Protein AF-M5G1B9-F1 (afdb_monomer)

pLDDT: mean 74.5, std 24.04, range [29.55, 98.75]

Nearest PDB structures (foldseek):
  6avy-assembly1_A  TM=4.207E-01  e=5.831E-02  Zea mays
  8jgn-assembly1_D  TM=4.586E-01  e=1.998E+00  Arabidopsis thaliana
  6j6u-assembly1_A  TM=2.904E-01  e=3.281E+00  Rattus norvegicus

Structure (mmCIF, N/CA/C/O backbone):
data_AF-M5G1B9-F1
#
_entry.id   AF-M5G1B9-F1
#
loop_
_atom_site.group_PDB
_atom_site.id
_atom_site.type_symbol
_atom_site.label_atom_id
_atom_site.label_alt_id
_atom_site.label_comp_id
_atom_site.label_asym_id
_atom_site.label_entity_id
_atom_site.label_seq_id
_atom_site.pdbx_PDB_ins_code
_atom_site.Cartn_x
_atom_site.Cartn_y
_atom_site.Cartn_z
_atom_site.occupancy
_atom_site.B_iso_or_equiv
_atom_site.auth_seq_id
_atom_site.auth_comp_id
_atom_site.auth_asym_id
_atom_site.auth_atom_id
_atom_site.pdbx_PDB_model_num
ATOM 1 N N . MET A 1 1 ? -65.106 -56.783 53.754 1.00 34.22 1 MET A N 1
ATOM 2 C CA . MET A 1 1 ? -63.676 -57.105 53.545 1.00 34.22 1 MET A CA 1
ATOM 3 C C . MET A 1 1 ? -62.959 -55.835 53.080 1.00 34.22 1 MET A C 1
ATOM 5 O O . MET A 1 1 ? -63.629 -55.026 52.451 1.00 34.22 1 MET A O 1
ATOM 9 N N . PRO A 1 2 ? -61.707 -55.589 53.505 1.00 39.66 2 PRO A N 1
ATOM 10 C CA . PRO A 1 2 ? -61.278 -54.284 54.037 1.00 39.66 2 PRO A CA 1
ATOM 11 C C . PRO A 1 2 ? -60.211 -53.515 53.212 1.00 39.66 2 PRO A C 1
ATOM 13 O O . PRO A 1 2 ? -59.437 -54.136 52.502 1.00 39.66 2 PRO A O 1
ATOM 16 N N . VAL A 1 3 ? -60.183 -52.183 53.428 1.00 30.41 3 VAL A N 1
ATOM 17 C CA . VAL A 1 3 ? -59.056 -51.219 53.644 1.00 30.41 3 VAL A CA 1
ATOM 18 C C . VAL A 1 3 ? -57.910 -51.019 52.609 1.00 30.41 3 VAL A C 1
ATOM 20 O O . VAL A 1 3 ? -57.333 -51.973 52.104 1.00 30.41 3 VAL A O 1
ATOM 23 N N . SER A 1 4 ? -57.488 -49.735 52.510 1.00 30.97 4 SER A N 1
ATOM 24 C CA . SER A 1 4 ? -56.156 -49.159 52.155 1.00 30.97 4 SER A CA 1
ATOM 25 C C . SER A 1 4 ? -55.844 -48.836 50.687 1.00 30.97 4 SER A C 1
ATOM 27 O O . SER A 1 4 ? -56.214 -49.593 49.804 1.00 30.97 4 SER A O 1
ATOM 29 N N . MET A 1 5 ? -55.080 -47.792 50.334 1.00 32.53 5 MET A N 1
ATOM 30 C CA . MET A 1 5 ? -54.497 -46.621 51.022 1.00 32.53 5 MET A CA 1
ATOM 31 C C . MET A 1 5 ? -53.962 -45.692 49.910 1.00 32.53 5 MET A C 1
ATOM 33 O O . MET A 1 5 ? -53.614 -46.169 48.831 1.00 32.53 5 MET A O 1
ATOM 37 N N . ASP A 1 6 ? -53.859 -44.395 50.191 1.00 37.44 6 ASP A N 1
ATOM 38 C CA . ASP A 1 6 ? -53.183 -43.385 49.366 1.00 37.44 6 ASP A CA 1
ATOM 39 C C . ASP A 1 6 ? -51.768 -43.781 48.920 1.00 37.44 6 ASP A C 1
ATOM 41 O O . ASP A 1 6 ? -51.005 -44.326 49.716 1.00 37.44 6 ASP A O 1
ATOM 45 N N . THR A 1 7 ? -51.336 -43.326 47.736 1.00 34.66 7 THR A N 1
ATOM 46 C CA . THR A 1 7 ? -50.105 -42.513 47.650 1.00 34.66 7 THR A CA 1
ATOM 47 C C . THR A 1 7 ? -50.031 -41.683 46.364 1.00 34.66 7 THR A C 1
ATOM 49 O O . THR A 1 7 ? -50.194 -42.179 45.253 1.00 34.66 7 THR A O 1
ATOM 52 N N . MET A 1 8 ? -49.748 -40.395 46.556 1.00 32.06 8 MET A N 1
ATOM 53 C CA . MET A 1 8 ? -49.462 -39.370 45.554 1.00 32.06 8 MET A CA 1
ATOM 54 C C . MET A 1 8 ? -48.275 -39.718 44.640 1.00 32.06 8 MET A C 1
ATOM 56 O O . MET A 1 8 ? -47.242 -40.177 45.130 1.00 32.06 8 MET A O 1
ATOM 60 N N . ARG A 1 9 ? -48.330 -39.298 43.365 1.00 30.50 9 ARG A N 1
ATOM 61 C CA . ARG A 1 9 ? -47.159 -38.690 42.705 1.00 30.50 9 ARG A CA 1
ATOM 62 C C . ARG A 1 9 ? -47.529 -37.787 41.517 1.00 30.50 9 ARG A C 1
ATOM 64 O O . ARG A 1 9 ? -48.003 -38.262 40.496 1.00 30.50 9 ARG A O 1
ATOM 71 N N . SER A 1 10 ? -47.272 -36.495 41.740 1.00 30.30 10 SER A N 1
ATOM 72 C CA . SER A 1 10 ? -46.795 -35.436 40.830 1.00 30.30 10 SER A CA 1
ATOM 73 C C . SER A 1 10 ? -47.412 -35.260 39.437 1.00 30.30 10 SER A C 1
ATOM 75 O O . SER A 1 10 ? -47.237 -36.082 38.542 1.00 30.30 10 SER A O 1
ATOM 77 N N . GLU A 1 11 ? -47.992 -34.073 39.261 1.00 31.17 11 GLU A N 1
ATOM 78 C CA . GLU A 1 11 ? -48.267 -33.393 37.997 1.00 31.17 11 GLU A CA 1
ATOM 79 C C . GLU A 1 11 ? -47.012 -33.206 37.120 1.00 31.17 11 GLU A C 1
ATOM 81 O O . GLU A 1 11 ? -45.962 -32.800 37.612 1.00 31.17 11 GLU A O 1
ATOM 86 N N . GLU A 1 12 ? -47.174 -33.359 35.804 1.00 31.38 12 GLU A N 1
ATOM 87 C CA . GLU A 1 12 ? -46.539 -32.497 34.798 1.00 31.38 12 GLU A CA 1
ATOM 88 C C . GLU A 1 12 ? -47.579 -32.198 33.704 1.00 31.38 12 GLU A C 1
ATOM 90 O O . GLU A 1 12 ? -48.001 -33.120 33.000 1.00 31.38 12 GLU A O 1
ATOM 95 N N . PRO A 1 13 ? -48.009 -30.935 33.516 1.00 31.67 13 PRO A N 1
ATOM 96 C CA . PRO A 1 13 ? -48.739 -30.549 32.328 1.00 31.67 13 PRO A CA 1
ATOM 97 C C . PRO A 1 13 ? -47.889 -29.687 31.388 1.00 31.67 13 PRO A C 1
ATOM 99 O O . PRO A 1 13 ? -47.325 -28.653 31.740 1.00 31.67 13 PRO A O 1
ATOM 102 N N . SER A 1 14 ? -47.997 -30.065 30.121 1.00 32.41 14 SER A N 1
ATOM 103 C CA . SER A 1 14 ? -47.886 -29.220 28.936 1.00 32.41 14 SER A CA 1
ATOM 104 C C . SER A 1 14 ? -46.492 -28.717 28.549 1.00 32.41 14 SER A C 1
ATOM 106 O O . SER A 1 14 ? -45.933 -27.755 29.072 1.00 32.41 14 SER A O 1
ATOM 108 N N . ASN A 1 15 ? -46.016 -29.361 27.488 1.00 36.81 15 ASN A N 1
ATOM 109 C CA . ASN A 1 15 ? -45.222 -28.822 26.396 1.00 36.81 15 ASN A CA 1
ATOM 110 C C . ASN A 1 15 ? -45.428 -27.300 26.205 1.00 36.81 15 ASN A C 1
ATOM 112 O O . ASN A 1 15 ? -46.345 -26.857 25.511 1.00 36.81 15 ASN A O 1
ATOM 116 N N . LYS A 1 16 ? -44.562 -26.486 26.815 1.00 32.97 16 LYS A N 1
ATOM 117 C CA . LYS A 1 16 ? -44.374 -25.087 26.429 1.00 32.97 16 LYS A CA 1
ATOM 118 C C . LYS A 1 16 ? -43.252 -25.049 25.408 1.00 32.97 16 LYS A C 1
ATOM 120 O O . LYS A 1 16 ? -42.081 -25.188 25.749 1.00 32.97 16 LYS A O 1
ATOM 125 N N . THR A 1 17 ? -43.637 -24.858 24.154 1.00 33.41 17 THR A N 1
ATOM 126 C CA . THR A 1 17 ? -42.745 -24.486 23.060 1.00 33.41 17 THR A CA 1
ATOM 127 C C . THR A 1 17 ? -41.928 -23.266 23.481 1.00 33.41 17 THR A C 1
ATOM 129 O O . THR A 1 17 ? -42.443 -22.150 23.547 1.00 33.41 17 THR A O 1
ATOM 132 N N . LEU A 1 18 ? -40.651 -23.483 23.795 1.00 31.62 18 LEU A N 1
ATOM 133 C CA . LEU A 1 18 ? -39.668 -22.418 23.922 1.00 31.62 18 LEU A CA 1
ATOM 134 C C . LEU A 1 18 ? -39.435 -21.853 22.521 1.00 31.62 18 LEU A C 1
ATOM 136 O O . LEU A 1 18 ? -38.757 -22.458 21.695 1.00 31.62 18 LEU A O 1
ATOM 140 N N . VAL A 1 19 ? -40.026 -20.691 22.255 1.00 33.62 19 VAL A N 1
ATOM 141 C CA . VAL A 1 19 ? -39.622 -19.833 21.143 1.00 33.62 19 VAL A CA 1
ATOM 142 C C . VAL A 1 19 ? -38.221 -19.335 21.483 1.00 33.62 19 VAL A C 1
ATOM 144 O O . VAL A 1 19 ? -38.050 -18.400 22.264 1.00 33.62 19 VAL A O 1
ATOM 147 N N . THR A 1 20 ? -37.196 -20.009 20.966 1.00 34.06 20 THR A N 1
ATOM 148 C CA . THR A 1 20 ? -35.833 -19.495 21.022 1.00 34.06 20 THR A CA 1
ATOM 149 C C . THR A 1 20 ? -35.738 -18.340 20.033 1.00 34.06 20 THR A C 1
ATOM 151 O O . THR A 1 20 ? -35.888 -18.506 18.824 1.00 34.06 20 THR A O 1
ATOM 154 N N . ASN A 1 21 ? -35.531 -17.136 20.568 1.00 33.12 21 ASN A N 1
ATOM 155 C CA . ASN A 1 21 ? -35.197 -15.950 19.791 1.00 33.12 21 ASN A CA 1
ATOM 156 C C . ASN A 1 21 ? -33.915 -16.224 18.998 1.00 33.12 21 ASN A C 1
ATOM 158 O O . ASN A 1 21 ? -32.806 -16.128 19.527 1.00 33.12 21 ASN A O 1
ATOM 162 N N . GLY A 1 22 ? -34.076 -16.573 17.724 1.00 33.06 22 GLY A N 1
ATOM 163 C CA . GLY A 1 22 ? -33.004 -16.600 16.744 1.00 33.06 22 GLY A CA 1
ATOM 164 C C . GLY A 1 22 ? -32.526 -15.179 16.482 1.00 33.06 22 GLY A C 1
ATOM 165 O O . GLY A 1 22 ? -32.928 -14.551 15.506 1.00 33.06 22 GLY A O 1
ATOM 166 N N . HIS A 1 23 ? -31.651 -14.664 17.344 1.00 32.72 23 HIS A N 1
ATOM 167 C CA . HIS A 1 23 ? -30.733 -13.618 16.926 1.00 32.72 23 HIS A CA 1
ATOM 168 C C . HIS A 1 23 ? -29.838 -14.242 15.859 1.00 32.72 23 HIS A C 1
ATOM 170 O O . HIS A 1 23 ? -28.890 -14.958 16.175 1.00 32.72 23 HIS A O 1
ATOM 176 N N . ALA A 1 24 ? -30.170 -14.010 14.590 1.00 35.88 24 ALA A N 1
ATOM 177 C CA . ALA A 1 24 ? -29.244 -14.223 13.495 1.00 35.88 24 ALA A CA 1
ATOM 178 C C . ALA A 1 24 ? -27.997 -13.381 13.793 1.00 35.88 24 ALA A C 1
ATOM 180 O O . ALA A 1 24 ? -27.974 -12.170 13.565 1.00 35.88 24 ALA A O 1
ATOM 181 N N . GLN A 1 25 ? -26.970 -14.010 14.368 1.00 36.72 25 GLN A N 1
ATOM 182 C CA . GLN A 1 25 ? -25.622 -13.475 14.344 1.00 36.72 25 GLN A CA 1
ATOM 183 C C . GLN A 1 25 ? -25.232 -13.429 12.870 1.00 36.72 25 GLN A C 1
ATOM 185 O O . GLN A 1 25 ? -24.770 -14.417 12.305 1.00 36.72 25 GLN A O 1
ATOM 190 N N . TYR A 1 26 ? -25.436 -12.278 12.234 1.00 39.94 26 TYR A N 1
ATOM 191 C CA . TYR A 1 26 ? -24.719 -11.936 11.017 1.00 39.94 26 TYR A CA 1
ATOM 192 C C . TYR A 1 26 ? -23.240 -11.816 11.401 1.00 39.94 26 TYR A C 1
ATOM 194 O O . TYR A 1 26 ? -22.726 -10.729 11.652 1.00 39.94 26 TYR A O 1
ATOM 202 N N . SER A 1 27 ? -22.561 -12.957 11.522 1.00 47.59 27 SER A N 1
ATOM 203 C CA . SER A 1 27 ? -21.109 -13.016 11.548 1.00 47.59 27 SER A CA 1
ATOM 204 C C . SER A 1 27 ? -20.664 -12.634 10.145 1.00 47.59 27 SER A C 1
ATOM 206 O O . SER A 1 27 ? -20.600 -13.466 9.243 1.00 47.59 27 SER A O 1
ATOM 208 N N . ALA A 1 28 ? -20.462 -11.337 9.919 1.00 61.50 28 ALA A N 1
ATOM 209 C CA . ALA A 1 28 ? -19.781 -10.902 8.718 1.00 61.50 28 ALA A CA 1
ATOM 210 C C . ALA A 1 28 ? -18.399 -11.567 8.737 1.00 61.50 28 ALA A C 1
ATOM 212 O O . ALA A 1 28 ? -17.609 -11.316 9.647 1.00 61.50 28 ALA A O 1
ATOM 213 N N . SER A 1 29 ? -18.157 -12.473 7.787 1.00 73.88 29 SER A N 1
ATOM 214 C CA . SER A 1 29 ? -16.932 -13.271 7.743 1.00 73.88 29 SER A CA 1
ATOM 215 C C . SER A 1 29 ? -15.706 -12.357 7.724 1.00 73.88 29 SER A C 1
ATOM 217 O O . SER A 1 29 ? -15.715 -11.309 7.075 1.00 73.88 29 SER A O 1
ATOM 219 N N . ALA A 1 30 ? -14.661 -12.736 8.458 1.00 87.12 30 ALA A N 1
ATOM 220 C CA . ALA A 1 30 ? -13.384 -12.038 8.441 1.00 87.12 30 ALA A CA 1
ATOM 221 C C . ALA A 1 30 ? -12.775 -12.096 7.029 1.00 87.12 30 ALA A C 1
ATOM 223 O O . ALA A 1 30 ? -12.550 -13.182 6.488 1.00 87.12 30 ALA A O 1
ATOM 224 N N . ARG A 1 31 ? -12.491 -10.929 6.438 1.00 93.56 31 ARG A N 1
ATOM 225 C CA . ARG A 1 31 ? -12.009 -10.807 5.052 1.00 93.56 31 ARG A CA 1
ATOM 226 C C . ARG A 1 31 ? -10.530 -10.447 4.980 1.00 93.56 31 ARG A C 1
ATOM 228 O O . ARG A 1 31 ? -9.957 -9.930 5.936 1.00 93.56 31 ARG A O 1
ATOM 235 N N . ARG A 1 32 ? -9.918 -10.660 3.815 1.00 97.62 32 ARG A N 1
ATOM 236 C CA . ARG A 1 32 ? -8.627 -10.055 3.452 1.00 97.62 32 ARG A CA 1
ATOM 237 C C . ARG A 1 32 ? -8.887 -8.843 2.571 1.00 97.62 32 ARG A C 1
ATOM 239 O O . ARG A 1 32 ? -9.461 -8.981 1.494 1.00 97.62 32 ARG A O 1
ATOM 246 N N . LEU A 1 33 ? -8.475 -7.671 3.034 1.00 98.44 33 LEU A N 1
ATOM 247 C CA . LEU A 1 33 ? -8.580 -6.418 2.300 1.00 98.44 33 LEU A CA 1
ATOM 248 C C . LEU A 1 33 ? -7.191 -6.014 1.833 1.00 98.44 33 LEU A C 1
ATOM 250 O O . LEU A 1 33 ? -6.323 -5.719 2.652 1.00 98.44 33 LEU A O 1
ATOM 254 N N . ILE A 1 34 ? -6.988 -6.026 0.521 1.00 98.75 34 ILE A N 1
ATOM 255 C CA . ILE A 1 34 ? -5.691 -5.778 -0.100 1.00 98.75 34 ILE A CA 1
ATOM 256 C C . ILE A 1 34 ? -5.756 -4.446 -0.835 1.00 98.75 34 ILE A C 1
ATOM 258 O O . ILE A 1 34 ? -6.590 -4.268 -1.719 1.00 98.75 34 ILE A O 1
ATOM 262 N N . VAL A 1 35 ? -4.882 -3.512 -0.472 1.00 98.62 35 VAL A N 1
ATOM 263 C CA . VAL A 1 35 ? -4.813 -2.170 -1.060 1.00 98.62 35 VAL A CA 1
ATOM 264 C C . VAL A 1 35 ? -3.471 -2.016 -1.762 1.00 98.62 35 VAL A C 1
ATOM 266 O O . VAL A 1 35 ? -2.430 -2.167 -1.134 1.00 98.62 35 VAL A O 1
ATOM 269 N N . CYS A 1 36 ? -3.479 -1.723 -3.057 1.00 97.81 36 CYS A N 1
ATOM 270 C CA . CYS A 1 36 ? -2.284 -1.642 -3.890 1.00 97.81 36 CYS A CA 1
ATOM 271 C C . CYS A 1 36 ? -2.177 -0.262 -4.547 1.00 97.81 36 CYS A C 1
ATOM 273 O O . CYS A 1 36 ? -3.064 0.130 -5.304 1.00 97.81 36 CYS A O 1
ATOM 275 N N . PHE A 1 37 ? -1.079 0.450 -4.293 1.00 93.81 37 PHE A N 1
ATOM 276 C CA . PHE A 1 37 ? -0.791 1.770 -4.856 1.00 93.81 37 PHE A CA 1
ATOM 277 C C . PHE A 1 37 ? 0.405 1.720 -5.803 1.00 93.81 37 PHE A C 1
ATOM 279 O O . PHE A 1 37 ? 1.523 1.402 -5.392 1.00 93.81 37 PHE A O 1
ATOM 286 N N . ASP A 1 38 ? 0.195 2.061 -7.068 1.00 90.38 38 ASP A N 1
ATOM 287 C CA . ASP A 1 38 ? 1.266 2.054 -8.059 1.00 90.38 38 ASP A CA 1
ATOM 288 C C . ASP A 1 38 ? 2.095 3.353 -8.083 1.00 90.38 38 ASP A C 1
ATOM 290 O O . ASP A 1 38 ? 1.675 4.404 -7.595 1.00 90.38 38 ASP A O 1
ATOM 294 N N . GLY A 1 39 ? 3.295 3.283 -8.662 1.00 73.62 39 GLY A N 1
ATOM 295 C CA . GLY A 1 39 ? 4.182 4.432 -8.858 1.00 73.62 39 GLY A CA 1
ATOM 296 C C . GLY A 1 39 ? 3.721 5.356 -9.993 1.00 73.62 39 GLY A C 1
ATOM 297 O O . GLY A 1 39 ? 3.099 4.918 -10.954 1.00 73.62 39 GLY A O 1
ATOM 298 N N . THR A 1 40 ? 4.037 6.648 -9.899 1.00 63.72 40 THR A N 1
ATOM 299 C CA . THR A 1 40 ? 3.662 7.676 -10.893 1.00 63.72 40 THR A CA 1
ATOM 300 C C . THR A 1 40 ? 4.127 7.360 -12.316 1.00 63.72 40 THR A C 1
ATOM 302 O O . THR A 1 40 ? 5.244 6.894 -12.524 1.00 63.72 40 THR A O 1
ATOM 305 N N . SER A 1 41 ? 3.280 7.724 -13.277 1.00 54.97 41 SER A N 1
ATOM 306 C CA . SER A 1 41 ? 3.375 7.541 -14.724 1.00 54.97 41 SER A CA 1
ATOM 307 C C . SER A 1 41 ? 3.268 6.089 -15.175 1.00 54.97 41 SER A C 1
ATOM 309 O O . SER A 1 41 ? 3.467 5.812 -16.354 1.00 54.97 41 SER A O 1
ATOM 311 N N . ASN A 1 42 ? 2.895 5.181 -14.270 1.00 53.88 42 ASN A N 1
ATOM 312 C CA . ASN A 1 42 ? 2.629 3.794 -14.607 1.00 53.88 42 ASN A CA 1
ATOM 313 C C . ASN A 1 42 ? 1.127 3.611 -14.831 1.00 53.88 42 ASN A C 1
ATOM 315 O O . ASN A 1 42 ? 0.332 3.525 -13.892 1.00 53.88 42 ASN A O 1
ATOM 319 N N . LEU A 1 43 ? 0.751 3.587 -16.105 1.00 53.56 43 LEU A N 1
ATOM 320 C CA . LEU A 1 43 ? -0.501 2.996 -16.556 1.00 53.56 43 LEU A CA 1
ATOM 321 C C . LEU A 1 43 ? -0.238 1.516 -16.856 1.00 53.56 43 LEU A C 1
ATOM 323 O O . LEU A 1 43 ? 0.895 1.132 -17.140 1.00 53.56 43 LEU A O 1
ATOM 327 N N . PHE A 1 44 ? -1.281 0.687 -16.797 1.00 52.59 44 PHE A N 1
ATOM 328 C CA . PHE A 1 44 ? -1.200 -0.661 -17.356 1.00 52.59 44 PHE A CA 1
ATOM 329 C C . PHE A 1 44 ? -0.816 -0.549 -18.836 1.00 52.59 44 PHE A C 1
ATOM 331 O O . PHE A 1 44 ? -1.574 0.018 -19.625 1.00 52.59 44 PHE A O 1
ATOM 338 N N . ASP A 1 45 ? 0.367 -1.047 -19.188 1.00 57.38 45 ASP A N 1
ATOM 339 C CA . ASP A 1 45 ? 0.964 -0.860 -20.512 1.00 57.38 45 ASP A CA 1
ATOM 340 C C . ASP A 1 45 ? 1.960 -1.997 -20.822 1.00 57.38 45 ASP A C 1
ATOM 342 O O . ASP A 1 45 ? 2.062 -2.989 -20.093 1.00 57.38 45 ASP A O 1
ATOM 346 N N . GLU A 1 46 ? 2.719 -1.879 -21.912 1.00 59.69 46 GLU A N 1
ATOM 347 C CA . GLU A 1 46 ? 3.716 -2.852 -22.358 1.00 59.69 46 GLU A CA 1
ATOM 348 C C . GLU A 1 46 ? 4.818 -3.154 -21.327 1.00 59.69 46 GLU A C 1
ATOM 350 O O . GLU A 1 46 ? 5.505 -4.161 -21.493 1.00 59.69 46 GLU A O 1
ATOM 355 N N . ALA A 1 47 ? 4.988 -2.342 -20.277 1.00 73.62 47 ALA A N 1
ATOM 356 C CA . ALA A 1 47 ? 5.957 -2.532 -19.195 1.00 73.62 47 ALA A CA 1
ATOM 357 C C . ALA A 1 47 ? 5.297 -2.343 -17.816 1.00 73.62 47 ALA A C 1
ATOM 359 O O . ALA A 1 47 ? 5.254 -1.247 -17.263 1.00 73.62 47 ALA A O 1
ATOM 360 N N . ASN A 1 48 ? 4.778 -3.428 -17.247 1.00 83.88 48 ASN A N 1
ATOM 361 C CA . ASN A 1 48 ? 4.058 -3.404 -15.980 1.00 83.88 48 ASN A CA 1
ATOM 362 C C . ASN A 1 48 ? 4.992 -3.318 -14.767 1.00 83.88 48 ASN A C 1
ATOM 364 O O . ASN A 1 48 ? 6.112 -3.845 -14.749 1.00 83.88 48 ASN A O 1
ATOM 368 N N . THR A 1 49 ? 4.482 -2.700 -13.705 1.00 90.38 49 THR A N 1
ATOM 369 C CA . THR A 1 49 ? 5.135 -2.668 -12.396 1.00 90.38 49 THR A CA 1
ATOM 370 C C . THR A 1 49 ? 4.914 -3.967 -11.629 1.00 90.38 49 THR A C 1
ATOM 372 O O . THR A 1 49 ? 4.028 -4.774 -11.924 1.00 90.38 49 THR A O 1
ATOM 375 N N . ASN A 1 50 ? 5.696 -4.152 -10.576 1.00 93.81 50 ASN A N 1
ATOM 376 C CA . ASN A 1 50 ? 5.515 -5.220 -9.612 1.00 93.81 50 ASN A CA 1
ATOM 377 C C . ASN A 1 50 ? 4.200 -5.095 -8.844 1.00 93.81 50 ASN A C 1
ATOM 379 O O . ASN A 1 50 ? 3.666 -6.122 -8.442 1.00 93.81 50 ASN A O 1
ATOM 383 N N . VAL A 1 51 ? 3.622 -3.895 -8.715 1.00 95.12 51 VAL A N 1
ATOM 384 C CA . VAL A 1 51 ? 2.278 -3.726 -8.141 1.00 95.12 51 VAL A CA 1
ATOM 385 C C . VAL A 1 51 ? 1.233 -4.347 -9.067 1.00 95.12 51 VAL A C 1
ATOM 387 O O . VAL A 1 51 ? 0.431 -5.160 -8.612 1.00 95.12 51 VAL A O 1
ATOM 390 N N . VAL A 1 52 ? 1.278 -4.052 -10.372 1.00 93.31 52 VAL A N 1
ATOM 391 C CA . VAL A 1 52 ? 0.373 -4.665 -11.364 1.00 93.31 52 VAL A CA 1
ATOM 392 C C . VAL A 1 52 ? 0.538 -6.182 -11.404 1.00 93.31 52 VAL A C 1
ATOM 394 O O . VAL A 1 52 ? -0.454 -6.912 -11.388 1.00 93.31 52 VAL A O 1
ATOM 397 N N . ARG A 1 53 ? 1.782 -6.678 -11.423 1.00 93.56 53 ARG A N 1
ATOM 398 C CA . ARG A 1 53 ? 2.056 -8.124 -11.405 1.00 93.56 53 ARG A CA 1
ATOM 399 C C . ARG A 1 53 ? 1.570 -8.774 -10.115 1.00 93.56 53 ARG A C 1
ATOM 401 O O . ARG A 1 53 ? 0.943 -9.821 -10.155 1.00 93.56 53 ARG A O 1
ATOM 408 N N . PHE A 1 54 ? 1.792 -8.144 -8.966 1.00 97.00 54 PHE A N 1
ATOM 409 C CA . PHE A 1 54 ? 1.270 -8.643 -7.700 1.00 97.00 54 PHE A CA 1
ATOM 410 C C . PHE A 1 54 ? -0.259 -8.748 -7.740 1.00 97.00 54 PHE A C 1
ATOM 412 O O . PHE A 1 54 ? -0.804 -9.808 -7.444 1.00 97.00 54 PHE A O 1
ATOM 419 N N . VAL A 1 55 ? -0.948 -7.699 -8.208 1.00 96.69 55 VAL A N 1
ATOM 420 C CA . VAL A 1 55 ? -2.409 -7.694 -8.385 1.00 96.69 55 VAL A CA 1
ATOM 421 C C . VAL A 1 55 ? -2.875 -8.786 -9.350 1.00 96.69 55 VAL A C 1
ATOM 423 O O . VAL A 1 55 ? -3.930 -9.385 -9.112 1.00 96.69 55 VAL A O 1
ATOM 426 N N . SER A 1 56 ? -2.125 -9.088 -10.415 1.00 95.50 56 SER A N 1
ATOM 427 C CA . SER A 1 56 ? -2.491 -10.149 -11.364 1.00 95.50 56 SER A CA 1
ATOM 428 C C . SER A 1 56 ? -2.477 -11.537 -10.713 1.00 95.50 56 SER A C 1
ATOM 430 O O . SER A 1 56 ? -3.354 -12.348 -11.018 1.00 95.50 56 SER A O 1
ATOM 432 N N . TYR A 1 57 ? -1.592 -11.772 -9.739 1.00 97.62 57 TYR A N 1
ATOM 433 C CA . TYR A 1 57 ? -1.536 -13.024 -8.982 1.00 97.62 57 TYR A CA 1
ATOM 434 C C . TYR A 1 57 ? -2.573 -13.132 -7.865 1.00 97.62 57 TYR A C 1
ATOM 436 O O . TYR A 1 57 ? -2.735 -14.213 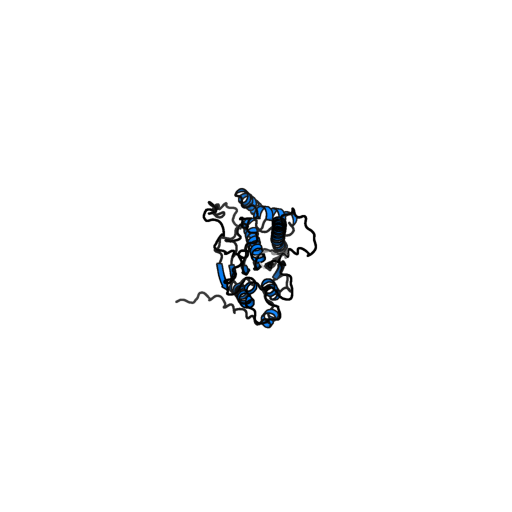-7.312 1.00 97.62 57 TYR A O 1
ATOM 444 N N . LEU A 1 58 ? -3.285 -12.066 -7.495 1.00 97.94 58 LEU A N 1
ATOM 445 C CA . LEU A 1 58 ? -4.296 -12.143 -6.436 1.00 97.94 58 LEU A CA 1
ATOM 446 C C . LEU A 1 58 ? -5.575 -12.828 -6.924 1.00 97.94 58 LEU A C 1
ATOM 448 O O . LEU A 1 58 ? -6.076 -12.545 -8.018 1.00 97.94 58 LEU A O 1
ATOM 452 N N . LYS A 1 59 ? -6.156 -13.676 -6.076 1.00 96.62 59 LYS A N 1
ATOM 453 C CA . LYS A 1 59 ? -7.511 -14.202 -6.267 1.00 96.62 59 LYS A CA 1
ATOM 454 C C . LYS A 1 59 ? -8.543 -13.074 -6.060 1.00 96.62 59 LYS A C 1
ATOM 456 O O . LYS A 1 59 ? -8.407 -12.287 -5.123 1.00 96.62 59 LYS A O 1
ATOM 461 N N . LYS A 1 60 ? -9.519 -12.948 -6.970 1.00 94.88 60 LYS A N 1
ATOM 462 C CA . LYS A 1 60 ? -10.459 -11.801 -7.072 1.00 94.88 60 LYS A CA 1
ATOM 463 C C . LYS A 1 60 ? -11.914 -12.213 -7.378 1.00 94.88 60 LYS A C 1
ATOM 465 O O . LYS A 1 60 ? -12.729 -11.379 -7.743 1.00 94.88 60 LYS A O 1
ATOM 470 N N . ASP A 1 61 ? -12.214 -13.501 -7.298 1.00 92.50 61 ASP A N 1
ATOM 471 C CA . ASP A 1 61 ? -13.494 -14.138 -7.647 1.00 92.50 61 ASP A CA 1
ATOM 472 C C . ASP A 1 61 ? -14.445 -14.313 -6.447 1.00 92.50 61 ASP A C 1
ATOM 474 O O . ASP A 1 61 ? -15.645 -14.471 -6.652 1.00 92.50 61 ASP A O 1
ATOM 478 N N . ASP A 1 62 ? -13.942 -14.250 -5.209 1.00 92.19 62 ASP A N 1
ATOM 479 C CA . ASP A 1 62 ? -14.735 -14.361 -3.977 1.00 92.19 62 ASP A CA 1
ATOM 480 C C . ASP A 1 62 ? -14.549 -13.128 -3.079 1.00 92.19 62 ASP A C 1
ATOM 482 O O . ASP A 1 62 ? -13.613 -13.040 -2.278 1.00 92.19 62 ASP A O 1
ATOM 486 N N . MET A 1 63 ? -15.481 -12.181 -3.206 1.00 90.25 63 MET A N 1
ATOM 487 C CA . MET A 1 63 ? -15.478 -10.910 -2.474 1.00 90.25 63 MET A CA 1
ATOM 488 C C . MET A 1 63 ? -15.831 -11.054 -0.988 1.00 90.25 63 MET A C 1
ATOM 490 O O . MET A 1 63 ? -15.592 -10.117 -0.220 1.00 90.25 63 MET A O 1
ATOM 494 N N . ASP A 1 64 ? -16.388 -12.191 -0.565 1.00 91.44 64 ASP A N 1
ATOM 495 C CA . ASP A 1 64 ? -16.624 -12.467 0.851 1.00 91.44 64 ASP A CA 1
ATOM 496 C C . ASP A 1 64 ? -15.363 -12.963 1.545 1.00 91.44 64 ASP A C 1
ATOM 498 O O . ASP A 1 64 ? -15.214 -12.771 2.750 1.00 91.44 64 ASP A O 1
ATOM 502 N N . GLN A 1 65 ? -14.419 -13.525 0.789 1.00 93.88 65 GLN A N 1
ATOM 503 C CA . GLN A 1 65 ? -13.120 -13.916 1.310 1.00 93.88 65 GLN A CA 1
ATOM 504 C C . GLN A 1 65 ? -12.059 -12.829 1.099 1.00 93.88 65 GLN A C 1
ATOM 506 O O . GLN A 1 65 ? -11.351 -12.480 2.049 1.00 93.88 65 GLN A O 1
ATOM 511 N N . GLN A 1 66 ? -11.890 -12.301 -0.108 1.00 97.38 66 GLN A N 1
ATOM 512 C CA . GLN A 1 66 ? -10.779 -11.410 -0.431 1.00 97.38 66 GLN A CA 1
ATOM 513 C C . GLN A 1 66 ? -11.201 -10.309 -1.393 1.00 97.38 66 GLN A C 1
ATOM 515 O O . GLN A 1 66 ? -11.792 -10.568 -2.435 1.00 97.38 66 GLN A O 1
ATOM 520 N N . GLN A 1 67 ? -10.834 -9.074 -1.066 1.00 97.62 67 GLN A N 1
ATOM 521 C CA . GLN A 1 67 ? -11.110 -7.916 -1.903 1.00 97.62 67 GLN A CA 1
ATOM 522 C C . GLN A 1 67 ? -9.826 -7.153 -2.191 1.00 97.62 67 GLN A C 1
ATOM 524 O O . GLN A 1 67 ? -8.980 -6.987 -1.311 1.00 97.62 67 GLN A O 1
ATOM 529 N N . VAL A 1 68 ? -9.700 -6.684 -3.430 1.00 97.88 68 VAL A N 1
ATOM 530 C CA . VAL A 1 68 ? -8.503 -6.009 -3.931 1.00 97.88 68 VAL A CA 1
ATOM 531 C C . VAL A 1 68 ? -8.883 -4.626 -4.440 1.00 97.88 68 VAL A C 1
ATOM 533 O O . VAL A 1 68 ? -9.744 -4.495 -5.307 1.00 97.88 68 VAL A O 1
ATOM 536 N N . TYR A 1 69 ? -8.205 -3.610 -3.923 1.00 97.56 69 TYR A N 1
ATOM 537 C CA . TYR A 1 69 ? -8.224 -2.246 -4.427 1.00 97.56 69 TYR A CA 1
ATOM 538 C C . TYR A 1 69 ? -6.895 -1.952 -5.109 1.00 97.56 69 TYR A C 1
ATOM 540 O O . TYR A 1 69 ? -5.840 -2.129 -4.504 1.00 97.56 69 TYR A O 1
ATOM 548 N N . TYR A 1 70 ? -6.942 -1.489 -6.355 1.00 95.25 70 TYR A N 1
ATOM 549 C CA . TYR A 1 70 ? -5.765 -1.048 -7.091 1.00 95.25 70 TYR A CA 1
ATOM 550 C C . TYR A 1 70 ? -5.942 0.408 -7.507 1.00 95.25 70 TYR A C 1
ATOM 552 O O . TYR A 1 70 ? -6.935 0.764 -8.140 1.00 95.25 70 TYR A O 1
ATOM 560 N N . GLN A 1 71 ? -4.959 1.227 -7.151 1.00 90.25 71 GLN A N 1
ATOM 561 C CA . GLN A 1 71 ? -4.850 2.620 -7.545 1.00 90.25 71 GLN A CA 1
ATOM 562 C C . GLN A 1 71 ? -3.659 2.773 -8.487 1.00 90.25 71 GLN A C 1
ATOM 564 O O . GLN A 1 71 ? -2.519 2.501 -8.102 1.00 90.25 71 GLN A O 1
ATOM 569 N N . THR A 1 72 ? -3.923 3.232 -9.708 1.00 83.25 72 THR A N 1
ATOM 570 C CA . THR A 1 72 ? -2.877 3.590 -10.674 1.00 83.25 72 THR A CA 1
ATOM 571 C C . THR A 1 72 ? -2.070 4.774 -10.159 1.00 83.25 72 THR A C 1
ATOM 573 O O . THR A 1 72 ? -2.613 5.655 -9.489 1.00 83.25 72 THR A O 1
ATOM 576 N N . GLY A 1 73 ? -0.790 4.840 -10.506 1.00 66.50 73 GLY A N 1
ATOM 577 C CA . GLY A 1 73 ? 0.035 5.974 -10.118 1.00 66.50 73 GLY A CA 1
ATOM 578 C C . GLY A 1 73 ? -0.309 7.243 -10.896 1.00 66.50 73 GLY A C 1
ATOM 579 O O . GLY A 1 73 ? -0.718 7.194 -12.055 1.00 66.50 73 GLY A O 1
ATOM 580 N N . VAL A 1 74 ? -0.098 8.392 -10.251 1.00 57.22 74 VAL A N 1
ATOM 581 C CA . VAL A 1 74 ? -0.284 9.740 -10.823 1.00 57.22 74 VAL A CA 1
ATOM 582 C C . VAL A 1 74 ? 0.477 9.866 -12.137 1.00 57.22 74 VAL A C 1
ATOM 584 O O . VAL A 1 74 ? 1.630 9.487 -12.163 1.00 57.22 74 VAL A O 1
ATOM 587 N N . GLY A 1 75 ? -0.053 10.458 -13.199 1.00 45.72 75 GLY A N 1
ATOM 588 C CA . GLY A 1 75 ? 0.761 10.905 -14.335 1.00 45.72 75 GLY A CA 1
ATOM 589 C C . GLY A 1 75 ? 0.508 12.382 -14.582 1.00 45.72 75 GLY A C 1
ATOM 590 O O . GLY A 1 75 ? -0.570 12.733 -15.054 1.00 45.72 75 GLY A O 1
ATOM 591 N N . THR A 1 76 ? 1.469 13.264 -14.293 1.00 39.16 76 THR A N 1
ATOM 592 C CA . THR A 1 76 ? 1.365 14.683 -14.673 1.00 39.16 76 THR A CA 1
ATOM 593 C C . THR A 1 76 ? 1.638 14.811 -16.176 1.00 39.16 76 THR A C 1
ATOM 595 O O . THR A 1 76 ? 2.711 15.235 -16.600 1.00 39.16 76 THR A O 1
ATOM 598 N N . TYR A 1 77 ? 0.689 14.391 -17.016 1.00 37.91 77 TYR A N 1
ATOM 599 C CA . TYR A 1 77 ? 0.764 14.629 -18.456 1.00 37.91 77 TYR A CA 1
ATOM 600 C C . TYR A 1 77 ? 0.541 16.118 -18.725 1.00 37.91 77 TYR A C 1
ATOM 602 O O . TYR A 1 77 ? -0.587 16.572 -18.923 1.00 37.91 77 TYR A O 1
ATOM 610 N N . ILE A 1 78 ? 1.622 16.895 -18.780 1.00 35.81 78 ILE A N 1
ATOM 611 C CA . ILE A 1 78 ? 1.573 18.177 -19.479 1.00 35.81 78 ILE A CA 1
ATOM 612 C C . ILE A 1 78 ? 1.495 17.839 -20.969 1.00 35.81 78 ILE A C 1
ATOM 614 O O . ILE A 1 78 ? 2.472 17.388 -21.565 1.00 35.81 78 ILE A O 1
ATOM 618 N N . LYS A 1 79 ? 0.307 18.001 -21.564 1.00 29.80 79 LYS A N 1
ATOM 619 C CA . LYS A 1 79 ? 0.106 17.832 -23.009 1.00 29.80 79 LYS A CA 1
ATOM 620 C C . LYS A 1 79 ? 1.113 18.719 -23.765 1.00 29.80 79 LYS A C 1
ATOM 622 O O . LYS A 1 79 ? 1.130 19.928 -23.513 1.00 29.80 79 LYS A O 1
ATOM 627 N N . PRO A 1 80 ? 1.912 18.174 -24.702 1.00 29.95 80 PRO A N 1
ATOM 628 C CA . PRO A 1 80 ? 2.735 18.996 -25.582 1.00 29.95 80 PRO A CA 1
ATOM 629 C C . PRO A 1 80 ? 1.822 19.953 -26.364 1.00 29.95 80 PRO A C 1
ATOM 631 O O . PRO A 1 80 ? 0.937 19.498 -27.084 1.00 29.95 80 PRO A O 1
ATOM 634 N N . GLY A 1 81 ? 1.992 21.268 -26.187 1.00 43.19 81 GLY A N 1
ATOM 635 C CA . GLY A 1 81 ? 1.252 22.299 -26.934 1.00 43.19 81 GLY A CA 1
ATOM 636 C C . GLY A 1 81 ? 0.376 23.253 -26.112 1.00 43.19 81 GLY A C 1
ATOM 637 O O . GLY A 1 81 ? -0.183 24.186 -26.684 1.00 43.19 81 GLY A O 1
ATOM 638 N N . MET A 1 82 ? 0.267 23.082 -24.789 1.00 42.69 82 MET A N 1
ATOM 639 C CA . MET A 1 82 ? -0.386 24.086 -23.938 1.00 42.69 82 MET A CA 1
ATOM 640 C C . MET A 1 82 ? 0.582 25.254 -23.685 1.00 42.69 82 MET A C 1
ATOM 642 O O . MET A 1 82 ? 1.556 25.105 -22.948 1.00 42.69 82 MET A O 1
ATOM 646 N N . PHE A 1 83 ? 0.333 26.416 -24.290 1.00 43.72 83 PHE A N 1
ATOM 647 C CA . PHE A 1 83 ? 1.070 27.642 -23.970 1.00 43.72 83 PHE A CA 1
ATOM 648 C C . PHE A 1 83 ? 0.732 28.074 -22.538 1.00 43.72 83 PHE A C 1
ATOM 650 O O . PHE A 1 83 ? -0.345 28.608 -22.283 1.00 43.72 83 PHE A O 1
ATOM 657 N N . MET A 1 84 ? 1.639 27.823 -21.593 1.00 47.50 84 MET A N 1
ATOM 658 C CA . MET A 1 84 ? 1.533 28.367 -20.239 1.00 47.50 84 MET A CA 1
ATOM 659 C C . MET A 1 84 ? 2.131 29.785 -20.199 1.00 47.50 84 MET A C 1
ATOM 661 O O . MET A 1 84 ? 3.194 30.006 -20.786 1.00 47.50 84 MET A O 1
ATOM 665 N N . PRO A 1 85 ? 1.483 30.753 -19.523 1.00 44.81 85 PRO A N 1
ATOM 666 C CA . PRO A 1 85 ? 2.052 32.079 -19.303 1.00 44.81 85 PRO A CA 1
ATOM 667 C C . PRO A 1 85 ? 3.417 31.972 -18.614 1.00 44.81 85 PRO A C 1
ATOM 669 O O . PRO A 1 85 ? 3.560 31.231 -17.642 1.00 44.81 85 PRO A O 1
ATOM 672 N N . LEU A 1 86 ? 4.401 32.750 -19.077 1.00 51.22 86 LEU A N 1
ATOM 673 C CA . LEU A 1 86 ? 5.799 32.725 -18.610 1.00 51.22 86 LEU A CA 1
ATOM 674 C C . LEU A 1 86 ? 5.970 32.989 -17.092 1.00 51.22 86 LEU A C 1
ATOM 676 O O . LEU A 1 86 ? 7.062 32.829 -16.556 1.00 51.22 86 LEU A O 1
ATOM 680 N N . THR A 1 87 ? 4.910 33.428 -16.407 1.00 50.28 87 THR A N 1
ATOM 681 C CA . THR A 1 87 ? 4.899 33.846 -14.999 1.00 50.28 87 THR A CA 1
ATOM 682 C C . THR A 1 87 ? 4.452 32.766 -14.014 1.00 50.28 87 THR A C 1
ATOM 684 O O . THR A 1 87 ? 4.660 32.939 -12.815 1.00 50.28 87 THR A O 1
ATOM 687 N N . VAL A 1 88 ? 3.862 31.654 -14.468 1.00 44.56 88 VAL A N 1
ATOM 688 C CA . VAL A 1 88 ? 3.523 30.540 -13.570 1.00 44.56 88 VAL A CA 1
ATOM 689 C C . VAL A 1 88 ? 4.780 29.704 -13.379 1.00 44.56 88 VAL A C 1
ATOM 691 O O . VAL A 1 88 ? 5.269 29.077 -14.319 1.00 44.56 88 VAL A O 1
ATOM 694 N N . LYS A 1 89 ? 5.328 29.697 -12.160 1.00 50.16 89 LYS A N 1
ATOM 695 C CA . LYS A 1 89 ? 6.412 28.788 -11.783 1.00 50.16 89 LYS A CA 1
ATOM 696 C C . LYS A 1 89 ? 5.910 27.358 -11.947 1.00 50.16 89 LYS A C 1
ATOM 698 O O . LYS A 1 89 ? 5.223 26.821 -11.088 1.00 50.16 89 LYS A O 1
ATOM 703 N N . LEU A 1 90 ? 6.284 26.748 -13.064 1.00 46.50 90 LEU A N 1
ATOM 704 C CA . LEU A 1 90 ? 5.913 25.393 -13.466 1.00 46.50 90 LEU A CA 1
ATOM 705 C C . LEU A 1 90 ? 6.086 24.357 -12.339 1.00 46.50 90 LEU A C 1
ATOM 707 O O . LEU A 1 90 ? 5.306 23.419 -12.250 1.00 46.50 90 LEU A O 1
ATOM 711 N N . ALA A 1 91 ? 7.075 24.551 -11.463 1.00 47.12 91 ALA A N 1
ATOM 712 C CA . ALA A 1 91 ? 7.315 23.699 -10.303 1.00 47.12 91 ALA A CA 1
ATOM 713 C C . ALA A 1 91 ? 6.200 23.768 -9.241 1.00 47.12 91 ALA A C 1
ATOM 715 O O . ALA A 1 91 ? 5.786 22.723 -8.762 1.00 47.12 91 ALA A O 1
ATOM 716 N N . GLU A 1 92 ? 5.676 24.957 -8.921 1.00 47.03 92 GLU A N 1
ATOM 717 C CA . GLU A 1 92 ? 4.649 25.134 -7.876 1.00 47.03 92 GLU A CA 1
ATOM 718 C C . GLU A 1 92 ? 3.319 24.477 -8.291 1.00 47.03 92 GLU A C 1
ATOM 720 O O . GLU A 1 92 ? 2.699 23.776 -7.501 1.00 47.03 92 GLU A O 1
ATOM 725 N N . LEU A 1 93 ? 2.930 24.590 -9.567 1.00 49.75 93 LEU A N 1
ATOM 726 C CA . LEU A 1 93 ? 1.719 23.943 -10.094 1.00 49.75 93 LEU A CA 1
ATOM 727 C C . LEU A 1 93 ? 1.841 22.407 -10.151 1.00 49.75 93 LEU A C 1
ATOM 729 O O . LEU A 1 93 ? 0.862 21.690 -9.944 1.00 49.75 93 LEU A O 1
ATOM 733 N N . ILE A 1 94 ? 3.036 21.896 -10.470 1.00 52.28 94 ILE A N 1
ATOM 734 C CA . ILE A 1 94 ? 3.314 20.453 -10.476 1.00 52.28 94 ILE A CA 1
ATOM 735 C C . ILE A 1 94 ? 3.281 19.911 -9.044 1.00 52.28 94 ILE A C 1
ATOM 737 O O . ILE A 1 94 ? 2.669 18.868 -8.818 1.00 52.28 94 ILE A O 1
ATOM 741 N N . ASP A 1 95 ? 3.893 20.619 -8.094 1.00 51.94 95 ASP A N 1
ATOM 742 C CA . ASP A 1 95 ? 3.922 20.227 -6.684 1.00 51.94 95 ASP A CA 1
ATOM 743 C C . ASP A 1 95 ? 2.508 20.223 -6.075 1.00 51.94 95 ASP A C 1
ATOM 745 O O . ASP A 1 95 ? 2.125 19.233 -5.446 1.00 51.94 95 ASP A O 1
ATOM 749 N N . ASP A 1 96 ? 1.690 21.248 -6.343 1.00 54.34 96 ASP A N 1
ATOM 750 C CA . ASP A 1 96 ? 0.294 21.314 -5.884 1.00 54.34 96 ASP A CA 1
ATOM 751 C C . ASP A 1 96 ? -0.570 20.194 -6.487 1.00 54.34 96 ASP A C 1
ATOM 753 O O . ASP A 1 96 ? -1.359 19.556 -5.785 1.00 54.34 96 ASP A O 1
ATOM 757 N N . GLY A 1 97 ? -0.400 19.903 -7.781 1.00 57.56 97 GLY A N 1
ATOM 758 C CA . GLY A 1 97 ? -1.113 18.815 -8.452 1.00 57.56 97 GLY A CA 1
ATOM 759 C C . GLY A 1 97 ? -0.747 17.434 -7.901 1.00 57.56 97 GLY A C 1
ATOM 760 O O . GLY A 1 97 ? -1.620 16.586 -7.733 1.00 57.56 97 GLY A O 1
ATOM 761 N N . VAL A 1 98 ? 0.528 17.213 -7.572 1.00 59.22 98 VAL A N 1
ATOM 762 C CA . VAL A 1 98 ? 1.009 15.961 -6.967 1.00 59.22 98 VAL A CA 1
ATOM 763 C C . VAL A 1 98 ? 0.521 15.816 -5.525 1.00 59.22 98 VAL A C 1
ATOM 765 O O . VAL A 1 98 ? 0.105 14.725 -5.137 1.00 59.22 98 VAL A O 1
ATOM 768 N N . ALA A 1 99 ? 0.531 16.893 -4.735 1.00 60.03 99 ALA A N 1
ATOM 769 C CA . ALA A 1 99 ? 0.043 16.877 -3.357 1.00 60.03 99 ALA A CA 1
ATOM 770 C C . ALA A 1 99 ? -1.473 16.626 -3.284 1.00 60.03 99 ALA A C 1
ATOM 772 O O . ALA A 1 99 ? -1.932 15.820 -2.468 1.00 60.03 99 ALA A O 1
ATOM 773 N N . TRP A 1 100 ? -2.247 17.268 -4.166 1.00 64.06 100 TRP A N 1
ATOM 774 C CA . TRP A 1 100 ? -3.680 17.013 -4.293 1.00 64.06 100 TRP A CA 1
ATOM 775 C C . TRP A 1 100 ? -3.954 15.546 -4.642 1.00 64.06 100 TRP A C 1
ATOM 777 O O . TRP A 1 100 ? -4.764 14.894 -3.980 1.00 64.06 100 TRP A O 1
ATOM 787 N N . ASP A 1 101 ? -3.231 14.996 -5.617 1.00 73.19 101 ASP A N 1
ATOM 788 C CA . ASP A 1 101 ? -3.426 13.615 -6.061 1.00 73.19 101 ASP A CA 1
ATOM 789 C C . ASP A 1 101 ? -3.008 12.582 -5.001 1.00 73.19 101 ASP A C 1
ATOM 791 O O . ASP A 1 101 ? -3.711 11.597 -4.770 1.00 73.19 101 ASP A O 1
ATOM 795 N N . LEU A 1 102 ? -1.930 12.853 -4.255 1.00 81.25 102 LEU A N 1
ATOM 796 C CA . LEU A 1 102 ? -1.528 12.037 -3.107 1.00 81.25 102 LEU A CA 1
ATOM 797 C C . LEU A 1 102 ? -2.649 11.964 -2.060 1.00 81.25 102 LEU A C 1
ATOM 799 O O . LEU A 1 102 ? -3.006 10.872 -1.612 1.00 81.25 102 LEU A O 1
ATOM 803 N N . SER A 1 103 ? -3.238 13.108 -1.697 1.00 86.19 103 SER A N 1
ATOM 804 C CA . SER A 1 103 ? -4.353 13.140 -0.743 1.00 86.19 103 SER A CA 1
ATOM 805 C C . SER A 1 103 ? -5.567 12.354 -1.254 1.00 86.19 103 SER A C 1
ATOM 807 O O . SER A 1 103 ? -6.183 11.598 -0.499 1.00 86.19 103 SER A O 1
ATOM 809 N N . ALA A 1 104 ? -5.873 12.458 -2.552 1.00 88.69 104 ALA A N 1
ATOM 810 C CA . ALA A 1 104 ? -6.974 11.743 -3.185 1.00 88.69 104 ALA A CA 1
ATOM 811 C C . ALA A 1 104 ? -6.765 10.222 -3.155 1.00 88.69 104 ALA A C 1
ATOM 813 O O . ALA A 1 104 ? -7.701 9.486 -2.840 1.00 88.69 104 ALA A O 1
ATOM 814 N N . HIS A 1 105 ? -5.543 9.744 -3.406 1.00 90.69 105 HIS A N 1
ATOM 815 C CA . HIS A 1 105 ? -5.205 8.322 -3.339 1.00 90.69 105 HIS A CA 1
ATOM 816 C C . HIS A 1 105 ? -5.278 7.762 -1.915 1.00 90.69 105 HIS A C 1
ATOM 818 O O . HIS A 1 105 ? -5.875 6.701 -1.713 1.00 90.69 105 HIS A O 1
ATOM 824 N N . ILE A 1 106 ? -4.744 8.486 -0.922 1.00 93.25 106 ILE A N 1
ATOM 825 C CA . ILE A 1 106 ? -4.855 8.100 0.495 1.00 93.25 106 ILE A CA 1
ATOM 826 C C . ILE A 1 106 ? -6.335 7.988 0.880 1.00 93.25 106 ILE A C 1
ATOM 828 O O . ILE A 1 106 ? -6.768 6.956 1.395 1.00 93.25 106 ILE A O 1
ATOM 832 N N . MET A 1 107 ? -7.138 9.010 0.564 1.00 95.88 107 MET A N 1
ATOM 833 C CA . MET A 1 107 ? -8.579 9.007 0.833 1.00 95.88 107 MET A CA 1
ATOM 834 C C . MET A 1 107 ? -9.330 7.912 0.060 1.00 95.88 107 MET A C 1
ATOM 836 O O . MET A 1 107 ? -10.299 7.361 0.579 1.00 95.88 107 MET A O 1
ATOM 840 N N . GLY A 1 108 ? -8.901 7.571 -1.157 1.00 96.88 108 GLY A N 1
ATOM 841 C CA . GLY A 1 108 ? -9.466 6.487 -1.964 1.00 96.88 108 GLY A CA 1
ATOM 842 C C . GLY A 1 108 ? -9.263 5.113 -1.325 1.00 96.88 108 GLY A C 1
ATOM 843 O O . GLY A 1 108 ? -10.233 4.384 -1.107 1.00 96.88 108 GLY A O 1
ATOM 844 N N . GLY A 1 109 ? -8.026 4.796 -0.927 1.00 98.00 109 GLY A N 1
ATOM 845 C CA . GLY A 1 109 ? -7.727 3.564 -0.192 1.00 98.00 109 GLY A CA 1
ATOM 846 C C . GLY A 1 109 ? -8.417 3.518 1.173 1.00 98.00 109 GLY A C 1
ATOM 847 O O . GLY A 1 109 ? -8.983 2.490 1.545 1.00 98.00 109 GLY A O 1
ATOM 848 N N . TYR A 1 110 ? -8.463 4.646 1.887 1.00 98.44 110 TYR A N 1
ATOM 849 C CA . TYR A 1 110 ? -9.205 4.768 3.143 1.00 98.44 110 TYR A CA 1
ATOM 850 C C . TYR A 1 110 ? -10.701 4.490 2.951 1.00 98.44 110 TYR A C 1
ATOM 852 O O . TYR A 1 110 ? -11.282 3.710 3.704 1.00 98.44 110 TYR A O 1
ATOM 860 N N . ARG A 1 111 ? -11.325 5.065 1.912 1.00 98.62 111 ARG A N 1
ATOM 861 C CA . ARG A 1 111 ? -12.729 4.811 1.557 1.00 98.62 111 ARG A CA 1
ATOM 862 C C . ARG A 1 111 ? -12.970 3.333 1.279 1.00 98.62 111 ARG A C 1
ATOM 864 O O . ARG A 1 111 ? -13.943 2.776 1.778 1.00 98.62 111 ARG A O 1
ATOM 871 N N . PHE A 1 112 ? -12.094 2.688 0.509 1.00 98.44 112 PHE A N 1
ATOM 872 C CA . PHE A 1 112 ? -12.205 1.256 0.241 1.00 98.44 112 PHE A CA 1
ATOM 873 C C . PHE A 1 112 ? -12.187 0.437 1.536 1.00 98.44 112 PHE A C 1
ATOM 875 O O . PHE A 1 112 ? -13.055 -0.414 1.729 1.00 98.44 112 PHE A O 1
ATOM 882 N N . LEU A 1 113 ? -11.259 0.721 2.452 1.00 98.38 113 LEU A N 1
ATOM 883 C CA . LEU A 1 113 ? -11.218 0.047 3.749 1.00 98.38 113 LEU A CA 1
ATOM 884 C C . LEU A 1 113 ? -12.485 0.328 4.568 1.00 98.38 113 LEU A C 1
ATOM 886 O O . LEU A 1 113 ? -13.098 -0.605 5.076 1.00 98.38 113 LEU A O 1
ATOM 890 N N . MET A 1 114 ? -12.926 1.586 4.630 1.00 98.06 114 MET A N 1
ATOM 891 C CA . MET A 1 114 ? -14.115 2.025 5.371 1.00 98.06 114 MET A CA 1
ATOM 892 C C . MET A 1 114 ? -15.380 1.291 4.910 1.00 98.06 114 MET A C 1
ATOM 894 O O . MET A 1 114 ? -16.228 0.922 5.719 1.00 98.06 114 MET A O 1
ATOM 898 N N . GLN A 1 115 ? -15.517 1.072 3.601 1.00 97.31 115 GLN A N 1
ATOM 899 C CA . GLN A 1 115 ? -16.706 0.447 3.025 1.00 97.31 115 GLN A CA 1
ATOM 900 C C . GLN A 1 115 ? -16.747 -1.076 3.210 1.00 97.31 115 GLN A C 1
ATOM 902 O O . GLN A 1 115 ? -17.835 -1.655 3.208 1.00 97.31 115 GLN A O 1
ATOM 907 N N . ASN A 1 116 ? -15.588 -1.721 3.370 1.00 96.75 116 ASN A N 1
ATOM 908 C CA . ASN A 1 116 ? -15.468 -3.176 3.259 1.00 96.75 116 ASN A CA 1
ATOM 909 C C . ASN A 1 116 ? -14.964 -3.877 4.527 1.00 96.75 116 ASN A C 1
ATOM 911 O O . ASN A 1 116 ? -15.119 -5.096 4.653 1.00 96.75 116 ASN A O 1
ATOM 915 N N . TRP A 1 117 ? -14.380 -3.136 5.472 1.00 96.69 117 TRP A N 1
ATOM 916 C CA . TRP A 1 117 ? -13.871 -3.702 6.715 1.00 96.69 117 TRP A CA 1
ATOM 917 C C . TRP A 1 117 ? -14.996 -4.149 7.644 1.00 96.69 117 TRP A C 1
ATOM 919 O O . TRP A 1 117 ? -15.967 -3.437 7.899 1.00 96.69 117 TRP A O 1
ATOM 929 N N . THR A 1 118 ? -14.826 -5.353 8.177 1.00 94.12 118 THR A N 1
ATOM 930 C CA . THR A 1 118 ? -15.658 -5.945 9.226 1.00 94.12 118 THR A CA 1
ATOM 931 C C . THR A 1 118 ? -14.755 -6.478 10.336 1.00 94.12 118 THR A C 1
ATOM 933 O O . THR A 1 118 ? -13.596 -6.810 10.056 1.00 94.12 118 THR A O 1
ATOM 936 N N . PRO A 1 119 ? -15.249 -6.599 11.582 1.00 93.38 119 PRO A N 1
ATOM 937 C CA . PRO A 1 119 ? -14.462 -7.145 12.683 1.00 93.38 119 PRO A CA 1
ATOM 938 C C . PRO A 1 119 ? -13.787 -8.474 12.319 1.00 93.38 119 PRO A C 1
ATOM 940 O O . PRO A 1 119 ? -14.424 -9.387 11.799 1.00 93.38 119 PRO A O 1
ATOM 943 N N . GLY A 1 120 ? -12.480 -8.565 12.574 1.00 90.62 120 GLY A N 1
ATOM 944 C CA . GLY A 1 120 ? -11.650 -9.722 12.220 1.00 90.62 120 GLY A CA 1
ATOM 945 C C . GLY A 1 120 ? -11.024 -9.669 10.822 1.00 90.62 120 GLY A C 1
ATOM 946 O O . GLY A 1 120 ? -10.154 -10.487 10.529 1.00 90.62 120 GLY A O 1
ATOM 947 N N . SER A 1 121 ? -11.404 -8.712 9.968 1.00 95.44 121 SER A N 1
ATOM 948 C CA . SER A 1 121 ? -10.768 -8.535 8.659 1.00 95.44 121 SER A CA 1
ATOM 949 C C . SER A 1 121 ? -9.307 -8.098 8.788 1.00 95.44 121 SER A C 1
ATOM 951 O O . SER A 1 121 ? -8.976 -7.227 9.594 1.00 95.44 121 SER A O 1
ATOM 953 N N . LYS A 1 122 ? -8.444 -8.671 7.946 1.00 96.88 122 LYS A N 1
ATOM 954 C CA . LYS A 1 122 ? -7.017 -8.350 7.843 1.00 96.88 122 LYS A CA 1
ATOM 955 C C . LYS A 1 122 ? -6.776 -7.350 6.719 1.00 96.88 122 LYS A C 1
ATOM 957 O O . LYS A 1 122 ? -7.262 -7.551 5.606 1.00 96.88 122 LYS A O 1
ATOM 962 N N . ILE A 1 123 ? -6.011 -6.301 7.008 1.00 98.38 123 ILE A N 1
ATOM 963 C CA . ILE A 1 123 ? -5.654 -5.250 6.048 1.00 98.38 123 ILE A CA 1
ATOM 964 C C . ILE A 1 123 ? -4.213 -5.470 5.592 1.00 98.38 123 ILE A C 1
ATOM 966 O O . ILE A 1 123 ? -3.305 -5.480 6.420 1.00 98.38 123 ILE A O 1
ATOM 970 N N . SER A 1 124 ? -3.988 -5.598 4.289 1.00 98.69 124 SER A N 1
ATOM 971 C CA . SER A 1 124 ? -2.648 -5.640 3.705 1.00 98.69 124 SER A CA 1
ATOM 972 C C . SER A 1 124 ? -2.497 -4.536 2.669 1.00 98.69 124 SER A C 1
ATOM 974 O O . SER A 1 124 ? -3.351 -4.378 1.799 1.00 98.69 124 SER A O 1
ATOM 976 N N . ILE A 1 125 ? -1.426 -3.757 2.766 1.00 98.62 125 ILE A N 1
ATOM 977 C CA . ILE A 1 125 ? -1.200 -2.583 1.924 1.00 98.62 125 ILE A CA 1
ATOM 978 C C . ILE A 1 125 ? 0.121 -2.766 1.181 1.00 98.62 125 ILE A C 1
ATOM 980 O O . ILE A 1 125 ? 1.119 -3.190 1.762 1.00 98.62 125 ILE A O 1
ATOM 984 N N . PHE A 1 126 ? 0.122 -2.448 -0.107 1.00 98.38 126 PHE A N 1
ATOM 985 C CA . PHE A 1 126 ? 1.277 -2.572 -0.976 1.00 98.38 126 PHE A CA 1
ATOM 986 C C . PHE A 1 126 ? 1.492 -1.307 -1.787 1.00 98.38 126 PHE A C 1
ATOM 988 O O . PHE A 1 126 ? 0.527 -0.651 -2.187 1.00 98.38 126 PHE A O 1
ATOM 995 N N . GLY A 1 127 ? 2.745 -0.996 -2.100 1.00 95.69 127 GLY A N 1
ATOM 996 C CA . GLY A 1 127 ? 3.007 0.045 -3.080 1.00 95.69 127 GLY A CA 1
ATOM 997 C C . GLY A 1 127 ? 4.424 0.088 -3.620 1.00 95.69 127 GLY A C 1
ATOM 998 O O . GLY A 1 127 ? 5.337 -0.515 -3.065 1.00 95.69 127 GLY A O 1
ATOM 999 N N . PHE A 1 128 ? 4.593 0.812 -4.722 1.00 93.12 128 PHE A N 1
ATOM 1000 C CA . PHE A 1 128 ? 5.888 1.064 -5.355 1.00 93.12 128 PHE A CA 1
ATOM 1001 C C . PHE A 1 128 ? 6.139 2.568 -5.481 1.00 93.12 128 PHE A C 1
ATOM 1003 O O . PHE A 1 128 ? 5.228 3.311 -5.849 1.00 93.12 128 PHE A O 1
ATOM 1010 N N . SER A 1 129 ? 7.366 3.035 -5.225 1.00 88.25 129 SER A N 1
ATOM 1011 C CA . SER A 1 129 ? 7.762 4.430 -5.462 1.00 88.25 129 SER A CA 1
ATOM 1012 C C . SER A 1 129 ? 6.905 5.414 -4.646 1.00 88.25 129 SER A C 1
ATOM 1014 O O . SER A 1 129 ? 6.742 5.257 -3.438 1.00 88.25 129 SER A O 1
ATOM 1016 N N . ARG A 1 130 ? 6.286 6.411 -5.285 1.00 83.75 130 ARG A N 1
ATOM 1017 C CA . ARG A 1 130 ? 5.271 7.281 -4.658 1.00 83.75 130 ARG A CA 1
ATOM 1018 C C . ARG A 1 130 ? 4.032 6.525 -4.173 1.00 83.75 130 ARG A C 1
ATOM 1020 O O . ARG A 1 130 ? 3.424 6.913 -3.177 1.00 83.75 130 ARG A O 1
ATOM 1027 N N . GLY A 1 131 ? 3.682 5.415 -4.818 1.00 89.00 131 GLY A N 1
ATOM 1028 C CA . GLY A 1 131 ? 2.654 4.501 -4.330 1.00 89.00 131 GLY A CA 1
ATOM 1029 C C . GLY A 1 131 ? 3.050 3.843 -3.004 1.00 89.00 131 GLY A C 1
ATOM 1030 O O . GLY A 1 131 ? 2.212 3.702 -2.120 1.00 89.00 131 GLY A O 1
ATOM 1031 N N . ALA A 1 132 ? 4.334 3.536 -2.792 1.00 91.69 132 ALA A N 1
ATOM 1032 C CA . ALA A 1 132 ? 4.827 3.055 -1.499 1.00 91.69 132 ALA A CA 1
ATOM 1033 C C . ALA A 1 132 ? 4.719 4.128 -0.403 1.00 91.69 132 ALA A C 1
ATOM 1035 O O . ALA A 1 132 ? 4.321 3.825 0.722 1.00 91.69 132 ALA A O 1
ATOM 1036 N N . TYR A 1 133 ? 4.996 5.392 -0.738 1.00 88.25 133 TYR A N 1
ATOM 1037 C CA . TYR A 1 133 ? 4.770 6.512 0.179 1.00 88.25 133 TYR A CA 1
ATOM 1038 C C . TYR A 1 133 ? 3.282 6.654 0.531 1.00 88.25 133 TYR A C 1
ATOM 1040 O O . TYR A 1 133 ? 2.925 6.780 1.698 1.00 88.25 133 TYR A O 1
ATOM 1048 N N . THR A 1 134 ? 2.402 6.539 -0.468 1.00 91.12 134 THR A N 1
ATOM 1049 C CA . THR A 1 134 ? 0.938 6.538 -0.292 1.00 91.12 134 THR A CA 1
ATOM 1050 C C . THR A 1 134 ? 0.478 5.390 0.613 1.00 91.12 134 THR A C 1
ATOM 1052 O O . THR A 1 134 ? -0.337 5.597 1.509 1.00 91.12 134 THR A O 1
ATOM 1055 N N . ALA A 1 135 ? 1.028 4.187 0.420 1.00 94.38 135 ALA A N 1
ATOM 1056 C CA . ALA A 1 135 ? 0.743 3.006 1.230 1.00 94.38 135 ALA A CA 1
ATOM 1057 C C . ALA A 1 135 ? 1.109 3.218 2.707 1.00 94.38 135 ALA A C 1
ATOM 1059 O O . ALA A 1 135 ? 0.297 2.950 3.595 1.00 94.38 135 ALA A O 1
ATOM 1060 N N . ARG A 1 136 ? 2.312 3.747 2.962 1.00 92.69 136 ARG A N 1
ATOM 1061 C CA . ARG A 1 136 ? 2.781 4.114 4.306 1.00 92.69 136 ARG A CA 1
ATOM 1062 C C . ARG A 1 136 ? 1.915 5.213 4.923 1.00 92.69 136 ARG A C 1
ATOM 1064 O O . ARG A 1 136 ? 1.493 5.081 6.066 1.00 92.69 136 ARG A O 1
ATOM 1071 N N . ALA A 1 137 ? 1.567 6.246 4.158 1.00 91.50 137 ALA A N 1
ATOM 1072 C CA . ALA A 1 137 ? 0.702 7.323 4.627 1.00 91.50 137 ALA A CA 1
ATOM 1073 C C . ALA A 1 137 ? -0.717 6.838 4.974 1.00 91.50 137 ALA A C 1
ATOM 1075 O O . ALA A 1 137 ? -1.283 7.243 5.988 1.00 91.50 137 ALA A O 1
ATOM 1076 N N . LEU A 1 138 ? -1.286 5.915 4.189 1.00 95.69 138 LEU A N 1
ATOM 1077 C CA . LEU A 1 138 ? -2.558 5.279 4.534 1.00 95.69 138 LEU A CA 1
ATOM 1078 C C . LEU A 1 138 ? -2.451 4.497 5.850 1.00 95.69 138 LEU A C 1
ATOM 1080 O O . LEU A 1 138 ? -3.341 4.610 6.692 1.00 95.69 138 LEU A O 1
ATOM 1084 N N . ALA A 1 139 ? -1.373 3.734 6.055 1.00 95.00 139 ALA A N 1
ATOM 1085 C CA . ALA A 1 139 ? -1.152 3.023 7.314 1.00 95.00 139 ALA A CA 1
ATOM 1086 C C . ALA A 1 139 ? -1.062 3.993 8.510 1.00 95.00 139 ALA A C 1
ATOM 1088 O O . ALA A 1 139 ? -1.750 3.785 9.514 1.00 95.00 139 ALA A O 1
ATOM 1089 N N . GLY A 1 140 ? -0.331 5.100 8.353 1.00 91.69 140 GLY A N 1
ATOM 1090 C CA . GLY A 1 140 ? -0.239 6.167 9.349 1.00 91.69 140 GLY A CA 1
ATOM 1091 C C . GLY A 1 140 ? -1.575 6.871 9.617 1.00 91.69 140 GLY A C 1
ATOM 1092 O O . GLY A 1 140 ? -1.899 7.191 10.763 1.00 91.69 140 GLY A O 1
ATOM 1093 N N . MET A 1 141 ? -2.408 7.060 8.589 1.00 93.94 141 MET A N 1
ATOM 1094 C CA . MET A 1 141 ? -3.767 7.589 8.740 1.00 93.94 141 MET A CA 1
ATOM 1095 C C . MET A 1 141 ? -4.629 6.647 9.585 1.00 93.94 141 MET A C 1
ATOM 1097 O O . MET A 1 141 ? -5.251 7.090 10.551 1.00 93.94 141 MET A O 1
ATOM 1101 N N . LEU A 1 142 ? -4.621 5.343 9.291 1.00 95.00 142 LEU A N 1
ATOM 1102 C CA . LEU A 1 142 ? -5.340 4.346 10.095 1.00 95.00 142 LEU A CA 1
ATOM 1103 C C . LEU A 1 142 ? -4.872 4.356 11.556 1.00 95.00 142 LEU A C 1
ATOM 1105 O O . LEU A 1 142 ? -5.697 4.286 12.471 1.00 95.00 142 LEU A O 1
ATOM 1109 N N . GLN A 1 143 ? -3.569 4.515 11.787 1.00 91.19 143 GLN A N 1
ATOM 1110 C CA . GLN A 1 143 ? -3.022 4.608 13.133 1.00 91.19 143 GLN A CA 1
ATOM 1111 C C . GLN A 1 143 ? -3.494 5.875 13.856 1.00 91.19 143 GLN A C 1
ATOM 1113 O O . GLN A 1 143 ? -4.006 5.795 14.977 1.00 91.19 143 GLN A O 1
ATOM 1118 N N . LYS A 1 144 ? -3.362 7.046 13.230 1.00 89.00 144 LYS A N 1
ATOM 1119 C CA . LYS A 1 144 ? -3.633 8.335 13.876 1.00 89.00 144 LYS A CA 1
ATOM 1120 C C . LYS A 1 144 ? -5.123 8.606 14.072 1.00 89.00 144 LYS A C 1
ATOM 1122 O O . LYS A 1 144 ? -5.524 9.013 15.159 1.00 89.00 144 LYS A O 1
ATOM 1127 N N . VAL A 1 145 ? -5.947 8.377 13.047 1.00 93.62 145 VAL A N 1
ATOM 1128 C CA . VAL A 1 145 ? -7.376 8.744 13.074 1.00 93.62 145 VAL A CA 1
ATOM 1129 C C . VAL A 1 145 ? -8.324 7.551 13.184 1.00 93.62 145 VAL A C 1
ATOM 1131 O O . VAL A 1 145 ? -9.487 7.749 13.515 1.00 93.62 145 VAL A O 1
ATOM 1134 N N . GLY A 1 146 ? -7.847 6.315 13.003 1.00 94.94 146 GLY A N 1
ATOM 1135 C CA . GLY A 1 146 ? -8.701 5.122 12.982 1.00 94.94 146 GLY A CA 1
ATOM 1136 C C . GLY A 1 146 ? -9.470 4.966 11.669 1.00 94.94 146 GLY A C 1
ATOM 1137 O O . GLY A 1 146 ? -9.278 5.734 10.727 1.00 94.94 146 GLY A O 1
ATOM 1138 N N . LEU A 1 147 ? -10.346 3.959 11.598 1.00 97.56 147 LEU A N 1
ATOM 1139 C CA . LEU A 1 147 ? -11.175 3.674 10.426 1.00 97.56 147 LEU A CA 1
ATOM 1140 C C . LEU A 1 147 ? -12.650 4.016 10.671 1.00 97.56 147 LEU A C 1
ATOM 1142 O O . LEU A 1 147 ? -13.296 3.418 11.531 1.00 97.56 147 LEU A O 1
ATOM 1146 N N . LEU A 1 148 ? -13.204 4.940 9.891 1.00 97.88 148 LEU A N 1
ATOM 1147 C CA . LEU A 1 148 ? -14.618 5.303 9.962 1.00 97.88 148 LEU A CA 1
ATOM 1148 C C . LEU A 1 148 ? -15.544 4.086 9.704 1.00 97.88 148 LEU A C 1
ATOM 1150 O O . LEU A 1 148 ? -15.165 3.137 9.014 1.00 97.88 148 LEU A O 1
ATOM 1154 N N . PRO A 1 149 ? -16.771 4.076 10.249 1.00 96.50 149 PRO A N 1
ATOM 1155 C CA . PRO A 1 149 ? -17.798 3.117 9.889 1.00 96.50 149 PRO A CA 1
ATOM 1156 C C . PRO A 1 149 ? -18.255 3.307 8.447 1.00 96.50 149 PRO A C 1
ATOM 1158 O O . PRO A 1 149 ? -18.282 4.422 7.917 1.00 96.50 149 PRO A O 1
ATOM 1161 N N . ARG A 1 150 ? -18.698 2.205 7.844 1.00 96.38 150 ARG A N 1
ATOM 1162 C CA . ARG A 1 150 ? -19.280 2.169 6.504 1.00 96.38 150 ARG A CA 1
ATOM 1163 C C . ARG A 1 150 ? -20.345 3.259 6.309 1.00 96.38 150 ARG A C 1
ATOM 1165 O O . ARG A 1 150 ? -21.223 3.419 7.153 1.00 96.38 150 ARG A O 1
ATOM 1172 N N . GLY A 1 151 ? -20.278 3.967 5.178 1.00 95.62 151 GLY A N 1
ATOM 1173 C CA . GLY A 1 151 ? -21.249 4.997 4.780 1.00 95.62 151 GLY A CA 1
ATOM 1174 C C . GLY A 1 151 ? -20.941 6.432 5.231 1.00 95.62 151 GLY A C 1
ATOM 1175 O O . GLY A 1 151 ? -21.701 7.332 4.897 1.00 95.62 151 GLY A O 1
ATOM 1176 N N . ASN A 1 152 ? -19.839 6.679 5.950 1.00 96.62 152 ASN A N 1
ATOM 1177 C CA . ASN A 1 152 ? -19.456 8.023 6.412 1.00 96.62 152 ASN A CA 1
ATOM 1178 C C . ASN A 1 152 ? -18.536 8.763 5.417 1.00 96.62 152 ASN A C 1
ATOM 1180 O O . ASN A 1 152 ? -17.540 9.367 5.812 1.00 96.62 152 ASN A O 1
ATOM 1184 N N . ASP A 1 153 ? -18.842 8.715 4.117 1.00 96.38 153 ASP A N 1
ATOM 1185 C CA . ASP A 1 153 ? -17.972 9.252 3.058 1.00 96.38 153 ASP A CA 1
ATOM 1186 C C . ASP A 1 153 ? -17.678 10.756 3.193 1.00 96.38 153 ASP A C 1
ATOM 1188 O O . ASP A 1 153 ? -16.566 11.195 2.892 1.00 96.38 153 ASP A O 1
ATOM 1192 N N . GLU A 1 154 ? -18.637 11.534 3.702 1.00 96.31 154 GLU A N 1
ATOM 1193 C CA . GLU A 1 154 ? -18.495 12.979 3.945 1.00 96.31 154 GLU A CA 1
ATOM 1194 C C . GLU A 1 154 ? -17.464 13.308 5.035 1.00 96.31 154 GLU A C 1
ATOM 1196 O O . GLU A 1 154 ? -16.920 14.409 5.060 1.00 96.31 154 GLU A O 1
ATOM 1201 N N . GLN A 1 155 ? -17.158 12.351 5.919 1.00 95.81 155 GLN A N 1
ATOM 1202 C CA . GLN A 1 155 ? -16.196 12.532 7.009 1.00 95.81 155 GLN A CA 1
ATOM 1203 C C . GLN A 1 155 ? -14.749 12.257 6.584 1.00 95.81 155 GLN A C 1
ATOM 1205 O O . GLN A 1 155 ? -13.816 12.633 7.295 1.00 95.81 155 GLN A O 1
ATOM 1210 N N . ILE A 1 156 ? -14.532 11.635 5.421 1.00 96.88 156 ILE A N 1
ATOM 1211 C CA . ILE A 1 156 ? -13.194 11.252 4.950 1.00 96.88 156 ILE A CA 1
ATOM 1212 C C . ILE A 1 156 ? -12.257 12.467 4.801 1.00 96.88 156 ILE A C 1
ATOM 1214 O O . ILE A 1 156 ? -11.132 12.388 5.301 1.00 96.88 156 ILE A O 1
ATOM 1218 N N . PRO A 1 157 ? -12.672 13.607 4.204 1.00 95.38 157 PRO A N 1
ATOM 1219 C CA . PRO A 1 157 ? -11.806 14.785 4.120 1.00 95.38 157 PRO A CA 1
ATOM 1220 C C . PRO A 1 157 ? -11.410 15.335 5.497 1.00 95.38 157 PRO A C 1
ATOM 1222 O O . PRO A 1 157 ? -10.269 15.746 5.698 1.00 95.38 157 PRO A O 1
ATOM 1225 N N . PHE A 1 158 ? -12.319 15.297 6.477 1.00 93.19 158 PHE A N 1
ATOM 1226 C CA . PHE A 1 158 ? -12.022 15.721 7.847 1.00 93.19 158 PHE A CA 1
ATOM 1227 C C . PHE A 1 158 ? -11.037 14.769 8.529 1.00 93.19 158 PHE A C 1
ATOM 1229 O O . PHE A 1 158 ? -10.071 15.227 9.138 1.00 93.19 158 PHE A O 1
ATOM 1236 N N . ALA A 1 159 ? -11.230 13.457 8.369 1.00 94.62 159 ALA A N 1
ATOM 1237 C CA . ALA A 1 159 ? -10.295 12.447 8.856 1.00 94.62 159 ALA A CA 1
ATOM 1238 C C . ALA A 1 159 ? -8.890 12.657 8.263 1.00 94.62 159 ALA A C 1
ATOM 1240 O O . ALA A 1 159 ? -7.901 12.622 8.994 1.00 94.62 159 ALA A O 1
ATOM 1241 N N . TYR A 1 160 ? -8.790 12.947 6.961 1.00 93.56 160 TYR A N 1
ATOM 1242 C CA . TYR A 1 160 ? -7.513 13.257 6.315 1.00 93.56 160 TYR A CA 1
ATOM 1243 C C . TYR A 1 160 ? -6.879 14.539 6.872 1.00 93.56 160 TYR A C 1
ATOM 1245 O O . TYR A 1 160 ? -5.692 14.549 7.188 1.00 93.56 160 TYR A O 1
ATOM 1253 N N . ASN A 1 161 ? -7.660 15.602 7.073 1.00 91.38 161 ASN A N 1
ATOM 1254 C CA . ASN A 1 161 ? -7.155 16.852 7.645 1.00 91.38 161 ASN A CA 1
ATOM 1255 C C . ASN A 1 161 ? -6.621 16.665 9.076 1.00 91.38 161 ASN A C 1
ATOM 1257 O O . ASN A 1 161 ? -5.574 17.215 9.423 1.00 91.38 161 ASN A O 1
ATOM 1261 N N . PHE A 1 162 ? -7.295 15.857 9.903 1.00 90.56 162 PHE A N 1
ATOM 1262 C CA . PHE A 1 162 ? -6.783 15.486 11.226 1.00 90.56 162 PHE A CA 1
ATOM 1263 C C . PHE A 1 162 ? -5.497 14.661 11.137 1.00 90.56 162 PHE A C 1
ATOM 1265 O O . PHE A 1 162 ? -4.587 14.853 11.946 1.00 90.56 162 PHE A O 1
ATOM 1272 N N . TYR A 1 163 ? -5.401 13.767 10.152 1.00 89.56 163 TYR A N 1
ATOM 1273 C CA . TYR A 1 163 ? -4.192 12.995 9.899 1.00 89.56 163 TYR A CA 1
ATOM 1274 C C . TYR A 1 163 ? -3.010 13.894 9.501 1.00 89.56 163 TYR A C 1
ATOM 1276 O O . TYR A 1 163 ? -1.967 13.847 10.156 1.00 89.56 163 TYR A O 1
ATOM 1284 N N . ALA A 1 164 ? -3.192 14.762 8.506 1.00 87.50 164 ALA A N 1
ATOM 1285 C CA . ALA A 1 164 ? -2.148 15.635 7.971 1.00 87.50 164 ALA A CA 1
ATOM 1286 C C . ALA A 1 164 ? -1.675 16.717 8.964 1.00 87.50 164 ALA A C 1
ATOM 1288 O O . ALA A 1 164 ? -0.564 17.232 8.843 1.00 87.50 164 ALA A O 1
ATOM 1289 N N . ASN A 1 165 ? -2.486 17.068 9.968 1.00 84.88 165 ASN A N 1
ATOM 1290 C CA . ASN A 1 165 ? -2.118 18.056 10.980 1.00 84.88 165 ASN A CA 1
ATOM 1291 C C . ASN A 1 165 ? -1.200 17.457 12.061 1.00 84.88 165 ASN A C 1
ATOM 1293 O O . ASN A 1 165 ? -1.674 16.839 13.015 1.00 84.88 165 ASN A O 1
ATOM 1297 N N . ASP A 1 166 ? 0.109 17.672 11.944 1.00 81.19 166 ASP A N 1
ATOM 1298 C CA . ASP A 1 166 ? 1.130 17.151 12.870 1.00 81.19 166 ASP A CA 1
ATOM 1299 C C . ASP A 1 166 ? 1.394 18.030 14.114 1.00 81.19 166 ASP A C 1
ATOM 1301 O O . ASP A 1 166 ? 2.328 17.804 14.876 1.00 81.19 166 ASP A O 1
ATOM 1305 N N . SER A 1 167 ? 0.573 19.055 14.359 1.00 83.38 167 SER A N 1
ATOM 1306 C CA . SER A 1 167 ? 0.680 19.842 15.594 1.00 83.38 167 SER A CA 1
ATOM 1307 C C . SER A 1 167 ? 0.219 19.041 16.819 1.00 83.38 167 SER A C 1
ATOM 1309 O O . SER A 1 167 ? -0.595 18.121 16.708 1.00 83.38 167 SER A O 1
ATOM 1311 N N . ALA A 1 168 ? 0.656 19.441 18.019 1.00 79.75 168 ALA A N 1
ATOM 1312 C CA . ALA A 1 168 ? 0.157 18.869 19.275 1.00 79.75 168 ALA A CA 1
ATOM 1313 C C . ALA A 1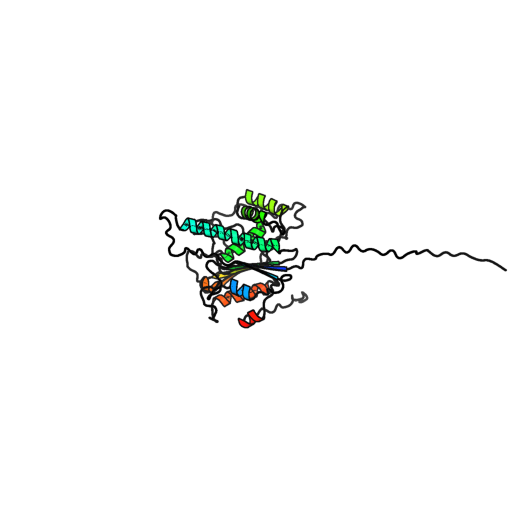 168 ? -1.382 18.934 19.379 1.00 79.75 168 ALA A C 1
ATOM 1315 O O . ALA A 1 168 ? -2.022 17.999 19.863 1.00 79.75 168 ALA A O 1
ATOM 1316 N N . GLU A 1 169 ? -1.983 20.009 18.859 1.00 83.38 169 GLU A N 1
ATOM 1317 C CA . GLU A 1 169 ? -3.436 20.137 18.739 1.00 83.38 169 GLU A CA 1
ATOM 1318 C C . GLU A 1 169 ? -4.025 19.091 17.789 1.00 83.38 169 GLU A C 1
ATOM 1320 O O . GLU A 1 169 ? -5.015 18.441 18.116 1.00 83.38 169 GLU A O 1
ATOM 1325 N N . GLY A 1 170 ? -3.390 18.883 16.634 1.00 83.12 170 GLY A N 1
ATOM 1326 C CA . GLY A 1 170 ? -3.772 17.860 15.664 1.00 83.12 170 GLY A CA 1
ATOM 1327 C C . GLY A 1 170 ? -3.781 16.453 16.265 1.00 83.12 170 GLY A C 1
ATOM 1328 O O . GLY A 1 170 ? -4.736 15.703 16.056 1.00 83.12 170 GLY A O 1
ATOM 1329 N N . TYR A 1 171 ? -2.789 16.103 17.088 1.00 82.69 171 TYR A N 1
ATOM 1330 C CA . TYR A 1 171 ? -2.774 14.834 17.834 1.00 82.69 171 TYR A CA 1
ATOM 1331 C C . TYR A 1 171 ? -3.909 14.724 18.852 1.00 82.69 171 TYR A C 1
ATOM 1333 O O . TYR A 1 171 ? -4.580 13.691 18.935 1.00 82.69 171 TYR A O 1
ATOM 1341 N N . ARG A 1 172 ? -4.172 15.790 19.613 1.00 84.56 172 ARG A N 1
ATOM 1342 C CA . ARG A 1 172 ? -5.270 15.801 20.586 1.00 84.56 172 ARG A CA 1
ATOM 1343 C C . ARG A 1 172 ? -6.623 15.620 19.897 1.00 84.56 172 ARG A C 1
ATOM 1345 O O . ARG A 1 172 ? -7.426 14.785 20.315 1.00 84.56 172 ARG A O 1
ATOM 1352 N N . MET A 1 173 ? -6.855 16.366 18.820 1.00 86.94 173 MET A N 1
ATOM 1353 C CA . MET A 1 173 ? -8.104 16.322 18.062 1.00 86.94 173 MET A CA 1
ATOM 1354 C C . MET A 1 173 ? -8.295 14.991 17.330 1.00 86.94 173 MET A C 1
ATOM 1356 O O . MET A 1 173 ? -9.387 14.429 17.387 1.00 86.94 173 MET A O 1
ATOM 1360 N N . SER A 1 174 ? -7.245 14.437 16.713 1.00 88.88 174 SER A N 1
ATOM 1361 C CA . SER A 1 174 ? -7.303 13.112 16.071 1.00 88.88 174 SER A CA 1
ATOM 1362 C C . SER A 1 174 ? -7.591 11.994 17.072 1.00 88.88 174 SER A C 1
ATOM 1364 O O . SER A 1 174 ? -8.396 11.117 16.773 1.00 88.88 174 SER A O 1
ATOM 1366 N N . THR A 1 175 ? -7.041 12.064 18.288 1.00 87.31 175 THR A N 1
ATOM 1367 C CA . THR A 1 175 ? -7.355 11.108 19.365 1.00 87.31 175 THR A CA 1
ATOM 1368 C C . THR A 1 175 ? -8.839 11.154 19.742 1.00 87.31 175 THR A C 1
ATOM 1370 O O . THR A 1 175 ? -9.487 10.112 19.863 1.00 87.31 175 THR A O 1
ATOM 1373 N N . GLY A 1 176 ? -9.402 12.358 19.893 1.00 88.81 176 GLY A N 1
ATOM 1374 C CA . GLY A 1 176 ? -10.832 12.543 20.151 1.00 88.81 176 GLY A CA 1
ATOM 1375 C C . GLY A 1 176 ? -11.703 12.033 19.000 1.00 88.81 176 GLY A C 1
ATOM 1376 O O . GLY A 1 176 ? -12.645 11.277 19.229 1.00 88.81 176 GLY A O 1
ATOM 1377 N N . PHE A 1 177 ? -11.348 12.380 17.761 1.00 92.06 177 PHE A N 1
ATOM 1378 C CA . PHE A 1 177 ? -12.036 11.924 16.552 1.00 92.06 177 PHE A CA 1
ATOM 1379 C C . PHE A 1 177 ? -12.031 10.394 16.436 1.00 92.06 177 PHE A C 1
ATOM 1381 O O . PHE A 1 177 ? -13.090 9.788 16.268 1.00 92.06 177 PHE A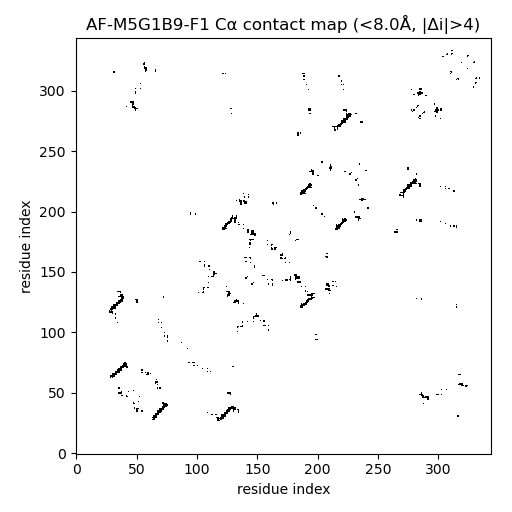 O 1
ATOM 1388 N N . LYS A 1 178 ? -10.861 9.766 16.612 1.00 93.19 178 LYS A N 1
ATOM 1389 C CA . LYS A 1 178 ? -10.684 8.309 16.593 1.00 93.19 178 LYS A CA 1
ATOM 1390 C C . LYS A 1 178 ? -11.575 7.628 17.628 1.00 93.19 178 LYS A C 1
ATOM 1392 O O . LYS A 1 178 ? -12.228 6.642 17.311 1.00 93.19 178 LYS A O 1
ATOM 1397 N N . ARG A 1 179 ? -11.637 8.175 18.847 1.00 90.69 179 ARG A N 1
ATOM 1398 C CA . ARG A 1 179 ? -12.451 7.636 19.948 1.00 90.69 179 ARG A CA 1
ATOM 1399 C C . ARG A 1 179 ? -13.95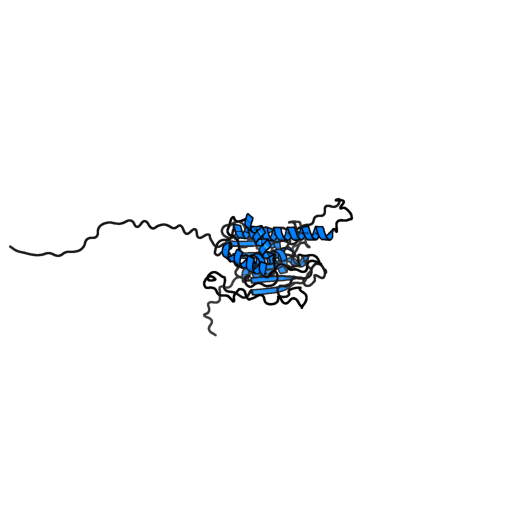5 7.711 19.676 1.00 90.69 179 ARG A C 1
ATOM 1401 O O . ARG A 1 179 ? -14.676 6.805 20.075 1.00 90.69 179 ARG A O 1
ATOM 1408 N N . VAL A 1 180 ? -14.427 8.799 19.072 1.00 93.00 180 VAL A N 1
ATOM 1409 C CA . VAL A 1 180 ? -15.866 9.045 18.883 1.00 93.00 180 VAL A CA 1
ATOM 1410 C C . VAL A 1 180 ? -16.395 8.360 17.629 1.00 93.00 180 VAL A C 1
ATOM 1412 O O . VAL A 1 180 ? -17.471 7.771 17.665 1.00 93.00 180 VAL A O 1
ATOM 1415 N N . PHE A 1 181 ? -15.656 8.454 16.524 1.00 93.75 181 PHE A N 1
ATOM 1416 C CA . PHE A 1 181 ? -16.185 8.115 15.208 1.00 93.75 181 PHE A CA 1
ATOM 1417 C C . PHE A 1 181 ? -15.598 6.853 14.601 1.00 93.75 181 PHE A C 1
ATOM 1419 O O . PHE A 1 181 ? -16.192 6.367 13.652 1.00 93.75 181 PHE A O 1
ATOM 1426 N N . CYS A 1 182 ? -14.463 6.331 15.072 1.00 95.50 182 CYS A N 1
ATOM 1427 C CA . CYS A 1 182 ? -13.713 5.324 14.322 1.00 95.50 182 CYS A CA 1
ATOM 1428 C C . CYS A 1 182 ? -13.571 3.980 15.042 1.00 95.50 182 CYS A C 1
ATOM 1430 O O . CYS A 1 182 ? -13.501 3.883 16.264 1.00 95.50 182 CYS A O 1
ATOM 1432 N N . HIS A 1 183 ? -13.431 2.931 14.239 1.00 93.31 183 HIS A N 1
ATOM 1433 C CA . HIS A 1 183 ? -12.901 1.645 14.658 1.00 93.31 183 HIS A CA 1
ATOM 1434 C C . HIS A 1 183 ? -11.382 1.733 14.803 1.00 93.31 183 HIS A C 1
ATOM 1436 O O . HIS A 1 183 ? -10.690 2.355 13.990 1.00 93.31 183 HIS A O 1
ATOM 1442 N N . GLN A 1 184 ? -10.853 1.053 15.816 1.00 90.50 184 GLN A N 1
ATOM 1443 C CA . GLN A 1 184 ? -9.430 0.750 15.868 1.00 90.50 184 GLN A CA 1
ATOM 1444 C C . GLN A 1 184 ? -9.180 -0.493 15.018 1.00 90.50 184 GLN A C 1
ATOM 1446 O O . GLN A 1 184 ? -9.800 -1.532 15.242 1.00 90.50 184 GLN A O 1
ATOM 1451 N N . VAL A 1 185 ? -8.305 -0.369 14.029 1.00 92.81 185 VAL A N 1
ATOM 1452 C CA . VAL A 1 185 ? -7.894 -1.480 13.167 1.00 92.81 185 VAL A CA 1
ATOM 1453 C C . VAL A 1 185 ? -6.423 -1.797 13.426 1.00 92.81 185 VAL A C 1
ATOM 1455 O O . VAL A 1 185 ? -5.841 -1.234 14.347 1.00 92.81 185 VAL A O 1
ATOM 1458 N N . THR A 1 186 ? -5.858 -2.746 12.685 1.00 92.94 186 THR A N 1
ATOM 1459 C CA . THR A 1 186 ? -4.415 -3.000 12.588 1.00 92.94 186 THR A CA 1
ATOM 1460 C C . THR A 1 186 ? -4.084 -3.291 11.129 1.00 92.94 186 THR A C 1
ATOM 1462 O O . THR A 1 186 ? -4.915 -3.832 10.390 1.00 92.94 186 THR A O 1
ATOM 1465 N N . VAL A 1 187 ? -2.883 -2.919 10.687 1.00 96.12 187 VAL A N 1
ATOM 1466 C CA . VAL A 1 187 ? -2.371 -3.339 9.378 1.00 96.12 187 VAL A CA 1
ATOM 1467 C C . VAL A 1 187 ? -1.650 -4.667 9.571 1.00 96.12 187 VAL A C 1
ATOM 1469 O O . VAL A 1 187 ? -0.695 -4.769 10.333 1.00 96.12 187 VAL A O 1
ATOM 1472 N N . ASP A 1 188 ? -2.119 -5.705 8.892 1.00 97.25 188 ASP A N 1
ATOM 1473 C CA . ASP A 1 188 ? -1.579 -7.060 8.992 1.00 97.25 188 ASP A CA 1
ATOM 1474 C C . ASP A 1 188 ? -0.254 -7.205 8.229 1.00 97.25 188 ASP A C 1
ATOM 1476 O O . ASP A 1 188 ? 0.642 -7.917 8.676 1.00 97.25 188 ASP A O 1
ATOM 1480 N N . PHE A 1 189 ? -0.119 -6.516 7.093 1.00 98.25 189 PHE A N 1
ATOM 1481 C CA . PHE A 1 189 ? 1.099 -6.519 6.282 1.00 98.25 189 PHE A CA 1
ATOM 1482 C C . PHE A 1 189 ? 1.231 -5.217 5.487 1.00 98.25 189 PHE A C 1
ATOM 1484 O O . PHE A 1 189 ? 0.287 -4.822 4.802 1.00 98.25 189 PHE A O 1
ATOM 1491 N N . LEU A 1 190 ? 2.394 -4.572 5.540 1.00 98.06 190 LEU A N 1
ATOM 1492 C CA . LEU A 1 190 ? 2.751 -3.438 4.688 1.00 98.06 190 LEU A CA 1
ATOM 1493 C C . LEU A 1 190 ? 4.007 -3.792 3.884 1.00 98.06 190 LEU A C 1
ATOM 1495 O O . LEU A 1 190 ? 5.097 -3.896 4.441 1.00 98.06 190 LEU A O 1
ATOM 1499 N N . GLY A 1 191 ? 3.841 -3.992 2.577 1.00 97.94 191 GLY A N 1
ATOM 1500 C CA . GLY A 1 191 ? 4.914 -4.398 1.671 1.00 97.94 191 GLY A CA 1
ATOM 1501 C C . GLY A 1 191 ? 5.203 -3.342 0.617 1.00 97.94 191 GLY A C 1
ATOM 1502 O O . GLY A 1 191 ? 4.319 -2.994 -0.162 1.00 97.94 191 GLY A O 1
ATOM 1503 N N . VAL A 1 192 ? 6.430 -2.842 0.549 1.00 96.69 192 VAL A N 1
ATOM 1504 C CA . VAL A 1 192 ? 6.773 -1.749 -0.364 1.00 96.69 192 VAL A CA 1
ATOM 1505 C C . VAL A 1 192 ? 8.005 -2.038 -1.214 1.00 96.69 192 VAL A C 1
ATOM 1507 O O . VAL A 1 192 ? 8.983 -2.626 -0.753 1.00 96.69 192 VAL A O 1
ATOM 1510 N N . TRP A 1 193 ? 7.963 -1.580 -2.464 1.00 95.81 193 TRP A N 1
ATOM 1511 C CA . TRP A 1 193 ? 9.122 -1.506 -3.349 1.00 95.81 193 TRP A CA 1
ATOM 1512 C C . TRP A 1 193 ? 9.594 -0.058 -3.443 1.00 95.81 193 TRP A C 1
ATOM 1514 O O . TRP A 1 193 ? 8.825 0.837 -3.790 1.00 95.81 193 TRP A O 1
ATOM 1524 N N . ASP A 1 194 ? 10.864 0.148 -3.134 1.00 91.38 194 ASP A N 1
ATOM 1525 C CA . ASP A 1 194 ? 11.656 1.345 -3.378 1.00 91.38 194 ASP A CA 1
ATOM 1526 C C . ASP A 1 194 ? 10.924 2.668 -3.110 1.00 91.38 194 ASP A C 1
ATOM 1528 O O . ASP A 1 194 ? 10.669 3.478 -4.004 1.00 91.38 194 ASP A O 1
ATOM 1532 N N . THR A 1 195 ? 10.506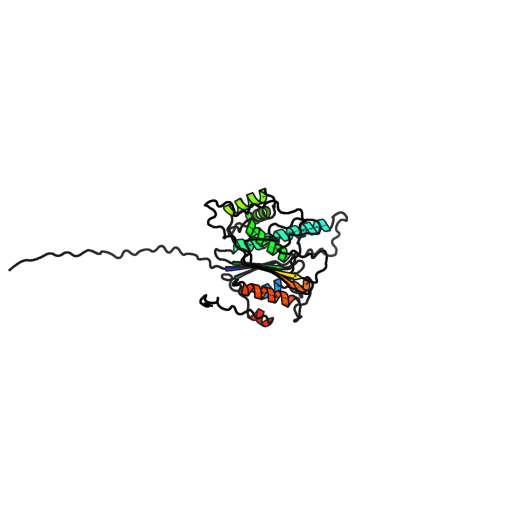 2.847 -1.853 1.00 88.94 195 THR A N 1
ATOM 1533 C CA . THR A 1 195 ? 9.840 4.062 -1.380 1.00 88.94 195 THR A CA 1
ATOM 1534 C C . THR A 1 195 ? 10.715 5.287 -1.621 1.00 88.94 195 THR A C 1
ATOM 1536 O O . THR A 1 195 ? 11.796 5.406 -1.046 1.00 88.94 195 THR A O 1
ATOM 1539 N N . VAL A 1 196 ? 10.192 6.231 -2.401 1.00 79.38 196 VAL A N 1
ATOM 1540 C CA . VAL A 1 196 ? 10.784 7.558 -2.599 1.00 79.38 196 VAL A CA 1
ATOM 1541 C C . VAL A 1 196 ? 9.874 8.614 -1.983 1.00 79.38 196 VAL A C 1
ATOM 1543 O O . VAL A 1 196 ? 8.647 8.468 -2.003 1.00 79.38 196 VAL A O 1
ATOM 1546 N N . ALA A 1 197 ? 10.457 9.676 -1.428 1.00 65.81 197 ALA A N 1
ATOM 1547 C CA . ALA A 1 197 ? 9.682 10.772 -0.852 1.00 65.81 197 ALA A CA 1
ATOM 1548 C C . ALA A 1 197 ? 8.753 11.402 -1.911 1.00 65.81 197 ALA A C 1
ATOM 1550 O O . ALA A 1 197 ? 9.171 11.702 -3.031 1.00 65.81 197 ALA A O 1
ATOM 1551 N N . SER A 1 198 ? 7.474 11.594 -1.567 1.00 56.28 198 SER A N 1
ATOM 1552 C CA . SER A 1 198 ? 6.454 12.086 -2.509 1.00 56.28 198 SER A CA 1
ATOM 1553 C C . SER A 1 198 ? 6.371 13.613 -2.600 1.00 56.28 198 SER A C 1
ATOM 1555 O O . SER A 1 198 ? 5.462 14.130 -3.251 1.00 56.28 198 SER A O 1
ATOM 1557 N N . VAL A 1 199 ? 7.298 14.345 -1.982 1.00 50.28 199 VAL A N 1
ATOM 1558 C CA . VAL A 1 199 ? 7.271 15.809 -1.970 1.00 50.28 199 VAL A CA 1
ATOM 1559 C C . VAL A 1 199 ? 8.584 16.349 -2.512 1.00 50.28 199 VAL A C 1
ATOM 1561 O O . VAL A 1 199 ? 9.662 15.908 -2.114 1.00 50.28 199 VAL A O 1
ATOM 1564 N N . GLY A 1 200 ? 8.461 17.262 -3.481 1.00 41.97 200 GLY A N 1
ATOM 1565 C CA . GLY A 1 200 ? 9.566 17.936 -4.147 1.00 41.97 200 GLY A CA 1
ATOM 1566 C C . GLY A 1 200 ? 10.571 18.498 -3.149 1.00 41.97 200 GLY A C 1
ATOM 1567 O O . GLY A 1 200 ? 10.253 18.706 -1.981 1.00 41.97 200 GLY A O 1
ATOM 1568 N N . LEU A 1 201 ? 11.784 18.750 -3.639 1.00 37.41 201 LEU A N 1
ATOM 1569 C CA . LEU A 1 201 ? 12.994 19.195 -2.932 1.00 37.41 201 LEU A CA 1
ATOM 1570 C C . LEU A 1 201 ? 12.850 20.357 -1.904 1.00 37.41 201 LEU A C 1
ATOM 1572 O O . LEU A 1 201 ? 13.864 20.796 -1.368 1.00 37.41 201 LEU A O 1
ATOM 1576 N N . PHE A 1 202 ? 11.646 20.865 -1.621 1.00 33.19 202 PHE A N 1
ATOM 1577 C CA . PHE A 1 202 ? 11.373 22.072 -0.848 1.00 33.19 202 PHE A CA 1
ATOM 1578 C C . PHE A 1 202 ? 10.244 21.978 0.205 1.00 33.19 202 PHE A C 1
ATOM 1580 O O . PHE A 1 202 ? 10.116 22.922 0.980 1.00 33.19 202 PHE A O 1
ATOM 1587 N N . SER A 1 203 ? 9.472 20.882 0.319 1.00 39.59 203 SER A N 1
ATOM 1588 C CA . SER A 1 203 ? 8.477 20.723 1.407 1.00 39.59 203 SER A CA 1
ATOM 1589 C C . SER A 1 203 ? 8.907 19.636 2.396 1.00 39.59 203 SER A C 1
ATOM 1591 O O . SER A 1 203 ? 8.630 18.454 2.229 1.00 39.59 203 SER A O 1
ATOM 1593 N N . ALA A 1 204 ? 9.635 20.055 3.430 1.00 41.06 204 ALA A N 1
ATOM 1594 C CA . ALA A 1 204 ? 10.350 19.202 4.382 1.00 41.06 204 ALA A CA 1
ATOM 1595 C C . ALA A 1 204 ? 9.477 18.610 5.509 1.00 41.06 204 ALA A C 1
ATOM 1597 O O . ALA A 1 204 ? 9.932 18.501 6.647 1.00 41.06 204 ALA A O 1
ATOM 1598 N N . ARG A 1 205 ? 8.211 18.274 5.242 1.00 51.75 205 ARG A N 1
ATOM 1599 C CA . ARG A 1 205 ? 7.371 17.590 6.235 1.00 51.75 205 ARG A CA 1
ATOM 1600 C C . ARG A 1 205 ? 6.822 16.308 5.651 1.00 51.75 205 ARG A C 1
ATOM 1602 O O . ARG A 1 205 ? 5.838 16.323 4.917 1.00 51.75 205 ARG A O 1
ATOM 1609 N N . ASP A 1 206 ? 7.488 15.215 5.998 1.00 59.00 206 ASP A N 1
ATOM 1610 C CA . ASP A 1 206 ? 6.937 13.886 5.811 1.00 59.00 206 ASP A CA 1
ATOM 1611 C C . ASP A 1 206 ? 5.583 13.783 6.513 1.00 59.00 206 ASP A C 1
ATOM 1613 O O . ASP A 1 206 ? 5.386 14.324 7.606 1.00 59.00 206 ASP A O 1
ATOM 1617 N N . LEU A 1 207 ? 4.633 13.098 5.875 1.00 57.78 207 LEU A N 1
ATOM 1618 C CA . LEU A 1 207 ? 3.363 12.812 6.516 1.00 57.78 207 LEU A CA 1
ATOM 1619 C C . LEU A 1 207 ? 3.608 11.978 7.788 1.00 57.78 207 LEU A C 1
ATOM 1621 O O . LEU A 1 207 ? 4.475 11.090 7.777 1.00 57.78 207 LEU A O 1
ATOM 1625 N N . PRO A 1 208 ? 2.848 12.231 8.871 1.00 54.97 208 PRO A N 1
ATOM 1626 C CA . PRO A 1 208 ? 3.039 11.535 10.136 1.00 54.97 208 PRO A CA 1
ATOM 1627 C C . PRO A 1 208 ? 2.985 10.017 9.964 1.00 54.97 208 PRO A C 1
ATOM 1629 O O . PRO A 1 208 ? 2.165 9.507 9.192 1.00 54.97 208 PRO A O 1
ATOM 1632 N N . PHE A 1 209 ? 3.841 9.316 10.714 1.00 57.03 209 PHE A N 1
ATOM 1633 C CA . PHE A 1 209 ? 3.927 7.850 10.759 1.00 57.03 209 PHE A CA 1
ATOM 1634 C C . PHE A 1 209 ? 4.322 7.160 9.441 1.00 57.03 209 PHE A C 1
ATOM 1636 O O . PHE A 1 209 ? 4.162 5.956 9.279 1.00 57.03 209 PHE A O 1
ATOM 1643 N N . SER A 1 210 ? 4.899 7.893 8.488 1.00 52.84 210 SER A N 1
ATOM 1644 C CA . SER A 1 210 ? 5.409 7.298 7.243 1.00 52.84 210 SER A CA 1
ATOM 1645 C C . SER A 1 210 ? 6.694 6.464 7.418 1.00 52.84 210 SER A C 1
ATOM 1647 O O . SER A 1 210 ? 7.085 5.752 6.487 1.00 52.84 210 SER A O 1
ATOM 1649 N N . THR A 1 211 ? 7.331 6.528 8.594 1.00 53.66 211 THR A N 1
ATOM 1650 C CA . THR A 1 211 ? 8.616 5.872 8.894 1.00 53.66 211 THR A CA 1
ATOM 1651 C C . THR A 1 211 ? 8.590 4.958 10.125 1.00 53.66 211 THR A C 1
ATOM 1653 O O . THR A 1 211 ? 9.359 4.014 10.170 1.00 53.66 211 THR A O 1
ATOM 1656 N N . GLN A 1 212 ? 7.701 5.127 11.111 1.00 61.59 212 GLN A N 1
ATOM 1657 C CA . GLN A 1 212 ? 7.635 4.227 12.278 1.00 61.59 212 GLN A CA 1
ATOM 1658 C C . GLN A 1 212 ? 6.207 4.083 12.795 1.00 61.59 212 GLN A C 1
ATOM 1660 O O . GLN A 1 212 ? 5.519 5.085 12.955 1.00 61.59 212 GLN A O 1
ATOM 1665 N N . ASP A 1 213 ? 5.790 2.852 13.111 1.00 62.91 213 ASP A N 1
ATOM 1666 C CA . ASP A 1 213 ? 4.445 2.565 13.619 1.00 62.91 213 ASP A CA 1
ATOM 1667 C C . ASP A 1 213 ? 4.383 1.266 14.425 1.00 62.91 213 ASP A C 1
ATOM 1669 O O . ASP A 1 213 ? 4.992 0.276 14.034 1.00 62.91 213 ASP A O 1
ATOM 1673 N N . HIS A 1 214 ? 3.582 1.244 15.499 1.00 69.06 214 HIS A N 1
ATOM 1674 C CA . HIS A 1 214 ? 3.295 0.063 16.344 1.00 69.06 214 HIS A CA 1
ATOM 1675 C C . HIS A 1 214 ? 1.981 -0.657 15.975 1.00 69.06 214 HIS A C 1
ATOM 1677 O O . HIS A 1 214 ? 1.471 -1.480 16.730 1.00 69.06 214 HIS A O 1
ATOM 1683 N N . HIS A 1 215 ? 1.387 -0.293 14.837 1.00 85.25 215 HIS A N 1
ATOM 1684 C CA . HIS A 1 215 ? 0.080 -0.772 14.364 1.00 85.25 215 HIS A CA 1
ATOM 1685 C C . HIS A 1 215 ? 0.182 -1.663 13.115 1.00 85.25 215 HIS A C 1
ATOM 1687 O O . HIS A 1 215 ? -0.818 -2.204 12.635 1.00 85.25 215 HIS A O 1
ATOM 1693 N N . ILE A 1 216 ? 1.398 -1.845 12.599 1.00 91.62 216 ILE A N 1
ATOM 1694 C CA . ILE A 1 216 ? 1.701 -2.704 11.458 1.00 91.62 216 ILE A CA 1
ATOM 1695 C C . ILE A 1 216 ? 2.326 -3.988 11.985 1.00 91.62 216 ILE A C 1
ATOM 1697 O O . ILE A 1 216 ? 3.392 -3.956 12.577 1.00 91.62 216 ILE A O 1
ATOM 1701 N N . ARG A 1 217 ? 1.681 -5.136 11.792 1.00 94.12 217 ARG A N 1
ATOM 1702 C CA . ARG A 1 217 ? 2.206 -6.418 12.284 1.00 94.12 217 ARG A CA 1
ATOM 1703 C C . ARG A 1 217 ? 3.510 -6.799 11.587 1.00 94.12 217 ARG A C 1
ATOM 1705 O O . ARG A 1 217 ? 4.462 -7.176 12.262 1.00 94.12 217 ARG A O 1
ATOM 1712 N N . VAL A 1 218 ? 3.536 -6.699 10.258 1.00 95.38 218 VAL A N 1
ATOM 1713 C CA . VAL A 1 218 ? 4.703 -7.017 9.427 1.00 95.38 218 VAL A CA 1
ATOM 1714 C C . VAL A 1 218 ? 4.932 -5.912 8.405 1.00 95.38 218 VAL A C 1
ATOM 1716 O O . VAL A 1 218 ? 4.016 -5.543 7.669 1.00 95.38 218 VAL A O 1
ATOM 1719 N N . PHE A 1 219 ? 6.159 -5.414 8.348 1.00 95.88 219 PHE A N 1
ATOM 1720 C CA . PHE A 1 219 ? 6.644 -4.434 7.391 1.00 95.88 219 PHE A CA 1
ATOM 1721 C C . PHE A 1 219 ? 7.805 -5.018 6.577 1.00 95.88 219 PHE A C 1
ATOM 1723 O O . PHE A 1 219 ? 8.740 -5.598 7.136 1.00 95.88 219 PHE A O 1
ATOM 1730 N N . ARG A 1 220 ? 7.757 -4.868 5.252 1.00 97.12 220 ARG A N 1
ATOM 1731 C CA . ARG A 1 220 ? 8.804 -5.329 4.331 1.00 97.12 220 ARG A CA 1
ATOM 1732 C C . ARG A 1 220 ? 9.077 -4.271 3.273 1.00 97.12 220 ARG A C 1
ATOM 1734 O O . ARG A 1 220 ? 8.148 -3.822 2.601 1.00 97.12 220 ARG A O 1
ATOM 1741 N N . HIS A 1 221 ? 10.343 -3.912 3.083 1.00 96.44 221 HIS A N 1
ATOM 1742 C CA . HIS A 1 221 ? 10.760 -2.928 2.083 1.00 96.44 221 HIS A CA 1
ATOM 1743 C C . HIS A 1 221 ? 11.903 -3.467 1.226 1.00 96.44 221 HIS A C 1
ATOM 1745 O O . HIS A 1 221 ? 12.982 -3.753 1.730 1.00 96.44 221 HIS A O 1
ATOM 1751 N N . ALA A 1 222 ? 11.670 -3.587 -0.080 1.00 96.56 222 ALA A N 1
ATOM 1752 C CA . ALA A 1 222 ? 12.733 -3.807 -1.058 1.00 96.56 222 ALA A CA 1
ATOM 1753 C C . ALA A 1 222 ? 13.349 -2.460 -1.471 1.00 96.56 222 ALA A C 1
ATOM 1755 O O . ALA A 1 222 ? 12.623 -1.612 -1.987 1.00 96.56 222 ALA A O 1
ATOM 1756 N N . VAL A 1 223 ? 14.651 -2.264 -1.272 1.00 94.00 223 VAL A N 1
ATOM 1757 C CA . VAL A 1 223 ? 15.358 -0.985 -1.485 1.00 94.00 223 VAL A CA 1
ATOM 1758 C C . VAL A 1 223 ? 16.363 -1.100 -2.627 1.00 94.00 223 VAL A C 1
ATOM 1760 O O . VAL A 1 223 ? 17.078 -2.100 -2.717 1.00 94.00 223 VAL A O 1
ATOM 1763 N N . SER A 1 224 ? 16.405 -0.109 -3.520 1.00 92.75 224 SER A N 1
ATOM 1764 C CA . SER A 1 224 ? 17.305 -0.111 -4.676 1.00 92.75 224 SER A CA 1
ATOM 1765 C C . SER A 1 224 ? 18.719 0.254 -4.246 1.00 92.75 224 SER A C 1
ATOM 1767 O O . SER A 1 224 ? 18.940 1.301 -3.646 1.00 92.75 224 SER A O 1
ATOM 1769 N N . LEU A 1 225 ? 19.684 -0.614 -4.555 1.00 92.38 225 LEU A N 1
ATOM 1770 C CA . LEU A 1 225 ? 21.093 -0.373 -4.248 1.00 92.38 225 LEU A CA 1
ATOM 1771 C C . LEU A 1 225 ? 21.748 0.602 -5.233 1.00 92.38 225 LEU A C 1
ATOM 1773 O O . LEU A 1 225 ? 22.587 1.400 -4.830 1.00 92.38 225 LEU A O 1
ATOM 1777 N N . ASP A 1 226 ? 21.369 0.529 -6.512 1.00 92.12 226 ASP A N 1
ATOM 1778 C CA . ASP A 1 226 ? 22.063 1.216 -7.608 1.00 92.12 226 ASP A CA 1
ATOM 1779 C C . ASP A 1 226 ? 21.316 2.488 -8.090 1.00 92.12 226 ASP A C 1
ATOM 1781 O O . ASP A 1 226 ? 21.626 3.050 -9.146 1.00 92.12 226 ASP A O 1
ATOM 1785 N N . GLU A 1 227 ? 20.305 2.963 -7.349 1.00 89.81 227 GLU A N 1
ATOM 1786 C CA . GLU A 1 227 ? 19.579 4.202 -7.659 1.00 89.81 227 GLU A CA 1
ATOM 1787 C C . GLU A 1 227 ? 20.330 5.439 -7.151 1.00 89.81 227 GLU A C 1
ATOM 1789 O O . GLU A 1 227 ? 20.390 5.722 -5.959 1.00 89.81 227 GLU A O 1
ATOM 1794 N N . HIS A 1 228 ? 20.900 6.217 -8.074 1.00 85.00 228 HIS A N 1
ATOM 1795 C CA . HIS A 1 228 ? 21.753 7.364 -7.734 1.00 85.00 228 HIS A CA 1
ATOM 1796 C C . HIS A 1 228 ? 21.129 8.725 -8.088 1.00 85.00 228 HIS A C 1
ATOM 1798 O O . HIS A 1 228 ? 21.775 9.770 -7.943 1.00 85.00 228 HIS A O 1
ATOM 1804 N N . ARG A 1 229 ? 19.890 8.772 -8.602 1.00 79.06 229 ARG A N 1
ATOM 1805 C CA . ARG A 1 229 ? 19.255 10.047 -8.961 1.00 79.06 229 ARG A CA 1
ATOM 1806 C C . ARG A 1 229 ? 18.865 10.799 -7.696 1.00 79.06 229 ARG A C 1
ATOM 1808 O O . ARG A 1 229 ? 18.069 10.338 -6.892 1.00 79.06 229 ARG A O 1
ATOM 1815 N N . VAL A 1 230 ? 19.306 12.052 -7.597 1.00 71.31 230 VAL A N 1
ATOM 1816 C CA . VAL A 1 230 ? 19.053 12.946 -6.446 1.00 71.31 230 VAL A CA 1
ATOM 1817 C C . VAL A 1 230 ? 17.564 13.090 -6.083 1.00 71.31 230 VAL A C 1
ATOM 1819 O O . VAL A 1 230 ? 17.234 13.346 -4.930 1.00 71.31 230 VAL A O 1
ATOM 1822 N N . LYS A 1 231 ? 16.655 12.933 -7.056 1.00 68.12 231 LYS A N 1
ATOM 1823 C CA . LYS A 1 231 ? 15.195 13.010 -6.855 1.00 68.12 231 LYS A CA 1
ATOM 1824 C C . LYS A 1 231 ? 14.555 11.705 -6.355 1.00 68.12 231 LYS A C 1
ATOM 1826 O O . LYS A 1 231 ? 13.357 11.698 -6.110 1.00 68.12 231 LYS A O 1
ATOM 1831 N N . PHE A 1 232 ? 15.325 10.627 -6.247 1.00 66.56 232 PHE A N 1
ATOM 1832 C CA . PHE A 1 232 ? 14.874 9.281 -5.886 1.00 66.56 232 PHE A CA 1
ATOM 1833 C C . PHE A 1 232 ? 15.532 8.813 -4.583 1.00 66.56 232 PHE A C 1
ATOM 1835 O O . PHE A 1 232 ? 15.783 7.629 -4.412 1.00 66.56 232 PHE A O 1
ATOM 1842 N N . LYS A 1 233 ? 15.812 9.751 -3.666 1.00 72.19 233 LYS A N 1
ATOM 1843 C CA . LYS A 1 233 ? 16.328 9.407 -2.340 1.00 72.19 233 LYS A CA 1
ATOM 1844 C C . LYS A 1 233 ? 15.377 8.450 -1.631 1.00 72.19 233 LYS A C 1
ATOM 1846 O O . LYS A 1 233 ? 14.163 8.680 -1.584 1.00 72.19 233 LYS A O 1
ATOM 1851 N N . GLU A 1 234 ? 15.973 7.414 -1.074 1.00 71.81 234 GLU A N 1
ATOM 1852 C CA . GLU A 1 234 ? 15.329 6.368 -0.315 1.00 71.81 234 GLU A CA 1
ATOM 1853 C C . GLU A 1 234 ? 14.656 6.927 0.942 1.00 71.81 234 GLU A C 1
ATOM 1855 O O . GLU A 1 234 ? 15.213 7.746 1.676 1.00 71.81 234 GLU A O 1
ATOM 1860 N N . ASN A 1 235 ? 13.428 6.476 1.195 1.00 75.31 235 ASN A N 1
ATOM 1861 C CA . ASN A 1 235 ? 12.718 6.733 2.442 1.00 75.31 235 ASN A CA 1
ATOM 1862 C C . ASN A 1 235 ? 12.723 5.443 3.275 1.00 75.31 235 ASN A C 1
ATOM 1864 O O . ASN A 1 235 ? 11.832 4.594 3.149 1.00 75.31 235 ASN A O 1
ATOM 1868 N N . LEU A 1 236 ? 13.776 5.267 4.073 1.00 79.69 236 LEU A N 1
ATOM 1869 C CA . LEU A 1 236 ? 13.958 4.090 4.924 1.00 79.69 236 LEU A CA 1
ATOM 1870 C C . LEU A 1 236 ? 13.034 4.145 6.144 1.00 79.69 236 LEU A C 1
ATOM 1872 O O . LEU A 1 236 ? 12.715 5.210 6.664 1.00 79.69 236 LEU A O 1
ATOM 1876 N N . TRP A 1 237 ? 12.616 2.977 6.614 1.00 73.44 237 TRP A N 1
ATOM 1877 C CA . TRP A 1 237 ? 11.772 2.808 7.794 1.00 73.44 237 TRP A CA 1
ATOM 1878 C C . TRP A 1 237 ? 12.478 3.334 9.053 1.00 73.44 237 TRP A C 1
ATOM 1880 O O . TRP A 1 237 ? 11.952 4.148 9.804 1.00 73.44 237 TRP A O 1
ATOM 1890 N N . HIS A 1 238 ? 13.742 2.977 9.265 1.00 66.75 238 HIS A N 1
ATOM 1891 C CA . HIS A 1 238 ? 14.432 3.358 10.502 1.00 66.75 238 HIS A CA 1
ATOM 1892 C C . HIS A 1 238 ? 15.066 4.757 10.496 1.00 66.75 238 HIS A C 1
ATOM 1894 O O . HIS A 1 238 ? 15.542 5.203 11.541 1.00 66.75 238 HIS A O 1
ATOM 1900 N N . PHE A 1 239 ? 15.045 5.475 9.370 1.00 54.75 239 PHE A N 1
ATOM 1901 C CA . PHE A 1 239 ? 15.679 6.785 9.242 1.00 54.75 239 PHE A CA 1
ATOM 1902 C C . PHE A 1 239 ? 14.658 7.846 8.836 1.00 54.75 239 PHE A C 1
ATOM 1904 O O . PHE A 1 239 ? 14.307 7.980 7.668 1.00 54.75 239 PHE A O 1
ATOM 1911 N N . ALA A 1 240 ? 14.218 8.654 9.803 1.00 45.78 240 ALA A N 1
ATOM 1912 C CA . ALA A 1 240 ? 13.555 9.910 9.485 1.00 45.78 240 ALA A CA 1
ATOM 1913 C C . ALA A 1 240 ? 14.574 10.828 8.795 1.00 45.78 240 ALA A C 1
ATOM 1915 O O . ALA A 1 240 ? 15.571 11.224 9.400 1.00 45.78 240 ALA A O 1
ATOM 1916 N N . THR A 1 241 ? 14.342 11.173 7.530 1.00 39.75 241 THR A N 1
ATOM 1917 C CA . THR A 1 241 ? 15.149 12.149 6.789 1.00 39.75 241 THR A CA 1
ATOM 1918 C C . THR A 1 241 ? 14.801 13.575 7.230 1.00 39.75 241 THR A C 1
ATOM 1920 O O . THR A 1 241 ? 14.334 14.390 6.441 1.00 39.75 241 THR A O 1
ATOM 1923 N N . GLY A 1 242 ? 15.002 13.877 8.514 1.00 38.19 242 GLY A N 1
ATOM 1924 C CA . GLY A 1 242 ? 14.936 15.220 9.089 1.00 38.19 242 GLY A CA 1
ATOM 1925 C C . GLY A 1 242 ? 16.320 15.676 9.569 1.00 38.19 242 GLY A C 1
ATOM 1926 O O . GLY A 1 242 ? 17.179 14.834 9.843 1.00 38.19 242 GLY A O 1
ATOM 1927 N N . PRO A 1 243 ? 16.592 16.991 9.663 1.00 29.55 243 PRO A N 1
ATOM 1928 C CA . PRO A 1 243 ? 17.832 17.475 10.259 1.00 29.55 243 PRO A CA 1
ATOM 1929 C C . PRO A 1 243 ? 18.007 16.927 11.694 1.00 29.55 243 PRO A C 1
ATOM 1931 O O . PRO A 1 243 ? 17.002 16.768 12.398 1.00 29.55 243 PRO A O 1
ATOM 1934 N N . PRO A 1 244 ? 19.256 16.684 12.151 1.00 34.16 244 PRO A N 1
ATOM 1935 C CA . PRO A 1 244 ? 19.565 16.033 13.436 1.00 34.16 244 PRO A CA 1
ATOM 1936 C C . PRO A 1 244 ? 18.935 16.691 14.674 1.00 34.16 244 PRO A C 1
ATOM 1938 O O . PRO A 1 244 ? 18.797 16.046 15.708 1.00 34.16 244 PRO A O 1
ATOM 1941 N N . ASP A 1 245 ? 18.506 17.949 14.558 1.00 30.50 245 ASP A N 1
ATOM 1942 C CA . ASP A 1 245 ? 17.905 18.733 15.643 1.00 30.50 245 ASP A CA 1
ATOM 1943 C C . ASP A 1 245 ? 16.375 18.619 15.730 1.00 30.50 245 ASP A C 1
ATOM 1945 O O . ASP A 1 245 ? 15.739 19.280 16.549 1.00 30.50 245 ASP A O 1
ATOM 1949 N N . SER A 1 246 ? 15.766 17.753 14.920 1.00 33.25 246 SER A N 1
ATOM 1950 C CA . SER A 1 246 ? 14.355 17.379 15.039 1.00 33.25 246 SER A CA 1
ATOM 1951 C C . SER A 1 246 ? 14.215 15.976 15.620 1.00 33.25 246 SER A C 1
ATOM 1953 O O . SER A 1 246 ? 13.603 15.089 15.036 1.00 33.25 246 SER A O 1
ATOM 1955 N N . THR A 1 247 ? 14.742 15.772 16.830 1.00 30.00 247 THR A N 1
ATOM 1956 C CA . THR A 1 247 ? 14.049 14.830 17.715 1.00 30.00 247 THR A CA 1
ATOM 1957 C C . THR A 1 247 ? 12.622 15.363 17.852 1.00 30.00 247 THR A C 1
ATOM 1959 O O . THR A 1 247 ? 12.458 16.543 18.179 1.00 30.00 247 THR A O 1
ATOM 1962 N N . PRO A 1 248 ? 11.569 14.572 17.586 1.00 37.31 248 PRO A N 1
ATOM 1963 C CA . PRO A 1 248 ? 10.241 14.951 18.023 1.00 37.31 248 PRO A CA 1
ATOM 1964 C C . PRO A 1 248 ? 10.327 15.039 19.544 1.00 37.31 248 PRO A C 1
ATOM 1966 O O . PRO A 1 248 ? 10.402 14.023 20.238 1.00 37.31 248 PRO A O 1
ATOM 1969 N N . ALA A 1 249 ? 10.462 16.261 20.051 1.00 29.80 249 ALA A N 1
ATOM 1970 C CA . ALA A 1 249 ? 10.534 16.545 21.466 1.00 29.80 249 ALA A CA 1
ATOM 1971 C C . ALA A 1 249 ? 9.289 15.935 22.112 1.00 29.80 249 ALA A C 1
ATOM 1973 O O . ALA A 1 249 ? 8.189 16.447 21.936 1.00 29.80 249 ALA A O 1
ATOM 1974 N N . GLY A 1 250 ? 9.474 14.804 22.794 1.00 30.36 250 GLY A N 1
ATOM 1975 C CA . GLY A 1 250 ? 8.454 14.130 23.581 1.00 30.36 250 GLY A CA 1
ATOM 1976 C C . GLY A 1 250 ? 7.113 13.977 22.870 1.00 30.36 250 GLY A C 1
ATOM 1977 O O . GLY A 1 250 ? 6.159 14.662 23.226 1.00 30.36 250 GLY A O 1
ATOM 1978 N N . HIS A 1 251 ? 6.979 13.009 21.961 1.00 40.41 251 HIS A N 1
ATOM 1979 C CA . HIS A 1 251 ? 5.665 12.381 21.847 1.00 40.41 251 HIS A CA 1
ATOM 1980 C C . HIS A 1 251 ? 5.403 11.709 23.199 1.00 40.41 251 HIS A C 1
ATOM 1982 O O . HIS A 1 251 ? 6.132 10.772 23.544 1.00 40.41 251 HIS A O 1
ATOM 1988 N N . PRO A 1 252 ? 4.435 12.172 24.015 1.00 32.16 252 PRO A N 1
ATOM 1989 C CA . PRO A 1 252 ? 4.007 11.355 25.130 1.00 32.16 252 PRO A CA 1
ATOM 1990 C C . PRO A 1 252 ? 3.576 10.036 24.502 1.00 32.16 252 PRO A C 1
ATOM 1992 O O . PRO A 1 252 ? 2.780 10.037 23.563 1.00 32.16 252 PRO A O 1
ATOM 1995 N N . SER A 1 253 ? 4.149 8.926 24.967 1.00 37.34 253 SER A N 1
ATOM 1996 C CA . SER A 1 253 ? 3.598 7.609 24.682 1.00 37.34 253 SER A CA 1
ATOM 1997 C C . SER A 1 253 ? 2.096 7.719 24.952 1.00 37.34 253 SER A C 1
ATOM 1999 O O . SER A 1 253 ? 1.660 7.870 26.096 1.00 37.34 253 SER A O 1
ATOM 2001 N N . LEU A 1 254 ? 1.297 7.733 23.879 1.00 40.44 254 LEU A N 1
ATOM 2002 C CA . LEU A 1 254 ? -0.164 7.830 23.944 1.00 40.44 254 LEU A CA 1
ATOM 2003 C C . LEU A 1 254 ? -0.763 6.599 24.648 1.00 40.44 254 LEU A C 1
ATOM 2005 O O . LEU A 1 254 ? -1.966 6.521 24.857 1.00 40.44 254 LEU A O 1
ATOM 2009 N N . TRP A 1 255 ? 0.090 5.649 25.033 1.00 42.16 255 TRP A N 1
ATOM 2010 C CA . TRP A 1 255 ? -0.206 4.424 25.750 1.00 42.16 255 TRP A CA 1
ATOM 2011 C C . TRP A 1 255 ? -0.024 4.571 27.275 1.00 42.16 255 TRP A C 1
ATOM 2013 O O . TRP A 1 255 ? -0.423 3.673 28.011 1.00 42.16 255 TRP A O 1
ATOM 2023 N N . THR A 1 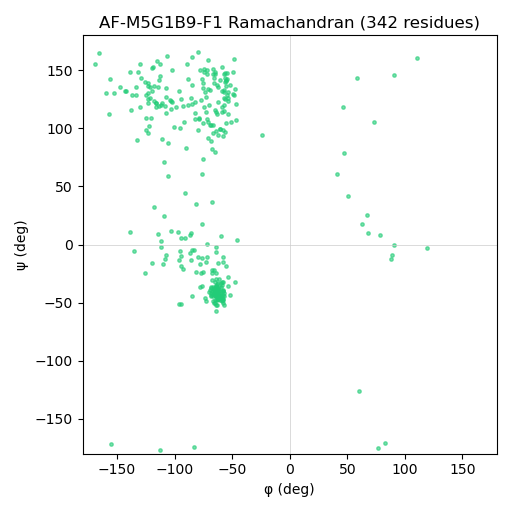256 ? 0.548 5.674 27.790 1.00 31.50 256 THR A N 1
ATOM 2024 C CA . THR A 1 256 ? 0.851 5.797 29.236 1.00 31.50 256 THR A CA 1
ATOM 2025 C C . THR A 1 256 ? -0.315 6.324 30.080 1.00 31.50 256 THR A C 1
ATOM 2027 O O . THR A 1 256 ? -0.232 6.311 31.305 1.00 31.50 256 THR A O 1
ATOM 2030 N N . THR A 1 257 ? -1.424 6.772 29.486 1.00 35.16 257 THR A N 1
ATOM 2031 C CA . THR A 1 257 ? -2.594 7.225 30.259 1.00 35.16 257 THR A CA 1
ATOM 2032 C C . THR A 1 257 ? -3.737 6.229 30.130 1.00 35.16 257 THR A C 1
ATOM 2034 O O . THR A 1 257 ? -4.746 6.498 29.491 1.00 35.16 257 THR A O 1
ATOM 2037 N N . SER A 1 258 ? -3.560 5.067 30.768 1.00 36.88 258 SER A N 1
ATOM 2038 C CA . SER A 1 258 ? -4.620 4.082 30.992 1.00 36.88 258 SER A CA 1
ATOM 2039 C C . SER A 1 258 ? -5.762 4.736 31.772 1.00 36.88 258 SER A C 1
ATOM 2041 O O . SER A 1 258 ? -5.752 4.823 33.001 1.00 36.88 258 SER A O 1
ATOM 2043 N N . THR A 1 259 ? -6.748 5.249 31.043 1.00 38.94 259 THR A N 1
ATOM 2044 C CA . THR A 1 259 ? -8.081 5.477 31.592 1.00 38.94 259 THR A CA 1
ATOM 2045 C C . THR A 1 259 ? -8.875 4.195 31.383 1.00 38.94 259 THR A C 1
ATOM 2047 O O . THR A 1 259 ? -8.737 3.516 30.369 1.00 38.94 259 THR A O 1
ATOM 2050 N N . SER A 1 260 ? -9.720 3.835 32.348 1.00 37.00 260 SER A N 1
ATOM 2051 C CA . SER A 1 260 ? -10.483 2.574 32.424 1.00 37.00 260 SER A CA 1
ATOM 2052 C C . SER A 1 260 ? -11.457 2.302 31.253 1.00 37.00 260 SER A C 1
ATOM 2054 O O . SER A 1 260 ? -12.220 1.330 31.287 1.00 37.00 260 SER A O 1
ATOM 2056 N N . LEU A 1 261 ? -11.426 3.133 30.209 1.00 42.00 261 LEU A N 1
ATOM 2057 C CA . LEU A 1 261 ? -12.203 3.056 28.973 1.00 42.00 261 LEU A CA 1
ATOM 2058 C C . LEU A 1 261 ? -11.367 2.629 27.745 1.00 42.00 261 LEU A C 1
ATOM 2060 O O . LEU A 1 261 ? -11.964 2.280 26.733 1.00 42.00 261 LEU A O 1
ATOM 2064 N N . ASP A 1 262 ? -10.031 2.539 27.829 1.00 44.81 262 ASP A N 1
ATOM 2065 C CA . ASP A 1 262 ? -9.145 2.065 26.735 1.00 44.81 262 ASP A CA 1
ATOM 2066 C C . ASP A 1 262 ? -9.149 0.533 26.534 1.00 44.81 262 ASP A C 1
ATOM 2068 O O . ASP A 1 262 ? -8.283 -0.038 25.874 1.00 44.81 262 ASP A O 1
ATOM 2072 N N . ARG A 1 263 ? -10.160 -0.169 27.061 1.00 40.47 263 ARG A N 1
ATOM 2073 C CA . ARG A 1 263 ? -10.260 -1.642 27.043 1.00 40.47 263 ARG A CA 1
ATOM 2074 C C . ARG A 1 263 ? -10.372 -2.279 25.648 1.00 40.47 263 ARG A C 1
ATOM 2076 O O . ARG A 1 263 ? -10.318 -3.501 25.559 1.00 40.47 263 ARG A O 1
ATOM 2083 N N . CYS A 1 264 ? -10.502 -1.482 24.588 1.00 43.09 264 CYS A N 1
ATOM 2084 C CA . CYS A 1 264 ? -10.570 -1.950 23.199 1.00 43.09 264 CYS A CA 1
ATOM 2085 C C . CYS A 1 264 ? -9.379 -1.506 22.329 1.00 43.09 264 CYS A C 1
ATOM 2087 O O . CYS A 1 264 ? -9.437 -1.679 21.112 1.00 43.09 264 CYS A O 1
ATOM 2089 N N . ALA A 1 265 ? -8.322 -0.921 22.905 1.00 49.22 265 ALA A N 1
ATOM 2090 C CA . ALA A 1 265 ? -7.115 -0.613 22.142 1.00 49.22 265 ALA A CA 1
ATOM 2091 C C . ALA A 1 265 ? -6.303 -1.897 21.872 1.00 49.22 265 ALA A C 1
ATOM 2093 O O . ALA A 1 265 ? -6.115 -2.686 22.805 1.00 49.22 265 ALA A O 1
ATOM 2094 N N . PRO A 1 266 ? -5.805 -2.134 20.639 1.00 54.25 266 PRO A N 1
ATOM 2095 C CA . PRO A 1 266 ? -4.830 -3.188 20.397 1.00 54.25 266 PRO A CA 1
ATOM 2096 C C . PRO A 1 266 ? -3.643 -3.004 21.345 1.00 54.25 266 PRO A C 1
ATOM 2098 O O . PRO A 1 266 ? -3.112 -1.899 21.474 1.00 54.25 266 PRO A O 1
ATOM 2101 N N . THR A 1 267 ? -3.230 -4.074 22.023 1.00 54.19 267 THR A N 1
ATOM 2102 C CA . THR A 1 267 ? -2.014 -4.050 22.841 1.00 54.19 267 THR A CA 1
ATOM 2103 C C . THR A 1 267 ? -0.833 -3.645 21.960 1.00 54.19 267 THR A C 1
ATOM 2105 O O . THR A 1 267 ? -0.693 -4.240 20.887 1.00 54.19 267 THR A O 1
ATOM 2108 N N . PRO A 1 268 ? 0.014 -2.686 22.377 1.00 60.59 268 PRO A N 1
ATOM 2109 C CA . PRO A 1 268 ? 1.190 -2.309 21.606 1.00 60.59 268 PRO A CA 1
ATOM 2110 C C . PRO A 1 268 ? 2.026 -3.553 21.307 1.00 60.59 268 PRO A C 1
ATOM 2112 O O . PRO A 1 268 ? 2.408 -4.277 22.227 1.00 60.59 268 PRO A O 1
ATOM 2115 N N . PHE A 1 269 ? 2.283 -3.816 20.029 1.00 73.12 269 PHE A N 1
ATOM 2116 C CA . PHE A 1 269 ? 3.190 -4.871 19.599 1.00 73.12 269 PHE A CA 1
ATOM 2117 C C . PHE A 1 269 ? 4.341 -4.259 18.800 1.00 73.12 269 PHE A C 1
ATOM 2119 O O . PHE A 1 269 ? 4.219 -3.190 18.198 1.00 73.12 269 PHE A O 1
ATOM 2126 N N . ALA A 1 270 ? 5.494 -4.922 18.843 1.00 82.25 270 ALA A N 1
ATOM 2127 C CA . ALA A 1 270 ? 6.618 -4.548 18.004 1.00 82.25 270 ALA A CA 1
ATOM 2128 C C . ALA A 1 270 ? 6.323 -4.965 16.559 1.00 82.25 270 ALA A C 1
ATOM 2130 O O . ALA A 1 270 ? 5.927 -6.105 16.310 1.00 82.25 270 ALA A O 1
ATOM 2131 N N . THR A 1 271 ? 6.519 -4.040 15.626 1.00 88.88 271 THR A N 1
ATOM 2132 C CA . THR A 1 271 ? 6.421 -4.305 14.189 1.00 88.88 271 THR A CA 1
ATOM 2133 C C . THR A 1 271 ? 7.591 -5.178 13.754 1.00 88.88 271 THR A C 1
ATOM 2135 O O . THR A 1 271 ? 8.747 -4.771 13.895 1.00 88.88 271 THR A O 1
ATOM 2138 N N . ASP A 1 272 ? 7.303 -6.360 13.206 1.00 91.75 272 ASP A N 1
ATOM 2139 C CA . ASP A 1 272 ? 8.305 -7.166 12.504 1.00 91.75 272 ASP A CA 1
ATOM 2140 C C . ASP A 1 272 ? 8.660 -6.436 11.203 1.00 91.75 272 ASP A C 1
ATOM 2142 O O . ASP A 1 272 ? 7.870 -6.424 10.263 1.00 91.75 272 ASP A O 1
ATOM 2146 N N . SER A 1 273 ? 9.817 -5.776 11.170 1.00 92.19 273 SER A N 1
ATOM 2147 C CA . SER A 1 273 ? 10.260 -4.935 10.054 1.00 92.19 273 SER A CA 1
ATOM 2148 C C . SER A 1 273 ? 11.547 -5.468 9.436 1.00 92.19 273 SER A C 1
ATOM 2150 O O . SER A 1 273 ? 12.472 -5.846 10.150 1.00 92.19 273 SER A O 1
ATOM 2152 N N . GLU A 1 274 ? 11.606 -5.481 8.104 1.00 94.12 274 GLU A N 1
ATOM 2153 C CA . GLU A 1 274 ? 12.806 -5.855 7.351 1.00 94.12 274 GLU A CA 1
ATOM 2154 C C . GLU A 1 274 ? 12.960 -4.968 6.106 1.00 94.12 274 GLU A C 1
ATOM 2156 O O . GLU A 1 274 ? 12.011 -4.782 5.335 1.00 94.12 274 GLU A O 1
ATOM 2161 N N . GLU A 1 275 ? 14.169 -4.441 5.905 1.00 93.69 275 GLU A N 1
ATOM 2162 C CA . GLU A 1 275 ? 14.570 -3.675 4.722 1.00 93.69 275 GLU A CA 1
ATOM 2163 C C . GLU A 1 275 ? 15.679 -4.441 3.992 1.00 93.69 275 GLU A C 1
ATOM 2165 O O . GLU A 1 275 ? 16.747 -4.690 4.552 1.00 93.69 275 GLU A O 1
ATOM 2170 N N . VAL A 1 276 ? 15.425 -4.838 2.744 1.00 96.25 276 VAL A N 1
ATOM 2171 C CA . VAL A 1 276 ? 16.339 -5.669 1.951 1.00 96.25 276 VAL A CA 1
ATOM 2172 C C . VAL A 1 276 ? 16.784 -4.905 0.715 1.00 96.25 276 VAL A C 1
ATOM 2174 O O . VAL A 1 276 ? 15.963 -4.473 -0.093 1.00 96.25 276 VAL A O 1
ATOM 2177 N N . TRP A 1 277 ? 18.098 -4.765 0.560 1.00 95.31 277 TRP A N 1
ATOM 2178 C CA . TRP A 1 277 ? 18.718 -4.070 -0.563 1.00 95.31 277 TRP A CA 1
ATOM 2179 C C . TRP A 1 277 ? 18.902 -5.019 -1.749 1.00 95.31 277 TRP A C 1
ATOM 2181 O O . TRP A 1 277 ? 19.512 -6.081 -1.617 1.00 95.31 277 TRP A O 1
ATOM 2191 N N . PHE A 1 278 ? 18.388 -4.629 -2.912 1.00 95.88 278 PHE A N 1
ATOM 2192 C CA . PHE A 1 278 ? 18.500 -5.377 -4.163 1.00 95.88 278 PHE A CA 1
ATOM 2193 C C . PHE A 1 278 ? 19.359 -4.604 -5.162 1.00 95.88 278 PHE A C 1
ATOM 2195 O O . PHE A 1 278 ? 19.244 -3.385 -5.274 1.00 95.88 278 PHE A O 1
ATOM 2202 N N . SER A 1 279 ? 20.188 -5.323 -5.922 1.00 94.94 279 SER A N 1
ATOM 2203 C CA . SER A 1 279 ? 20.876 -4.739 -7.079 1.00 94.94 279 SER A CA 1
ATOM 2204 C C . SER A 1 279 ? 19.869 -4.326 -8.155 1.00 94.94 279 SER A C 1
ATOM 2206 O O . SER A 1 279 ? 18.844 -4.986 -8.349 1.00 94.94 279 SER A O 1
ATOM 2208 N N . GLY A 1 280 ? 20.195 -3.249 -8.860 1.00 92.00 280 GLY A N 1
ATOM 2209 C CA . GLY A 1 280 ? 19.358 -2.581 -9.841 1.00 92.00 280 GLY A CA 1
ATOM 2210 C C . GLY A 1 280 ? 18.899 -1.209 -9.356 1.00 92.00 280 GLY A C 1
ATOM 2211 O O . GLY A 1 280 ? 18.930 -0.914 -8.159 1.00 92.00 280 GLY A O 1
ATOM 2212 N N . GLY A 1 281 ? 18.480 -0.371 -10.306 1.00 90.31 281 GLY A N 1
ATOM 2213 C CA . GLY A 1 281 ? 17.885 0.940 -10.044 1.00 90.31 281 GLY A CA 1
ATOM 2214 C C . GLY A 1 281 ? 16.387 0.860 -9.719 1.00 90.31 281 GLY A C 1
ATOM 2215 O O . GLY A 1 281 ? 15.789 -0.216 -9.677 1.00 90.31 281 GLY A O 1
ATOM 2216 N N . HIS A 1 282 ? 15.727 2.011 -9.585 1.00 88.38 282 HIS A N 1
ATOM 2217 C CA . HIS A 1 282 ? 14.307 2.097 -9.214 1.00 88.38 282 HIS A CA 1
ATOM 2218 C C . HIS A 1 282 ? 13.362 1.236 -10.079 1.00 88.38 282 HIS A C 1
ATOM 2220 O O . HIS A 1 282 ? 12.471 0.546 -9.578 1.00 88.38 282 HIS A O 1
ATOM 2226 N N . GLY A 1 283 ? 13.568 1.251 -11.402 1.00 86.31 283 GLY A N 1
ATOM 2227 C CA . GLY A 1 283 ? 12.774 0.467 -12.357 1.00 86.31 283 GLY A CA 1
ATOM 2228 C C . GLY A 1 283 ? 13.115 -1.027 -12.367 1.00 86.31 283 GLY A C 1
ATOM 2229 O O . GLY A 1 283 ? 12.263 -1.846 -12.713 1.00 86.31 283 GLY A O 1
ATOM 2230 N N . ASP A 1 284 ? 14.321 -1.393 -11.932 1.00 89.56 284 ASP A N 1
ATOM 2231 C CA . ASP A 1 284 ? 14.734 -2.788 -11.761 1.00 89.56 284 ASP A CA 1
ATOM 2232 C C . ASP A 1 284 ? 14.156 -3.395 -10.487 1.00 89.56 284 ASP A C 1
ATOM 2234 O O . ASP A 1 284 ? 14.116 -4.613 -10.370 1.00 89.56 284 ASP A O 1
ATOM 2238 N N . LEU A 1 285 ? 13.673 -2.575 -9.549 1.00 89.19 285 LEU A N 1
ATOM 2239 C CA . LEU A 1 285 ? 13.011 -3.050 -8.341 1.00 89.19 285 LEU A CA 1
ATOM 2240 C C . LEU A 1 285 ? 11.502 -3.071 -8.453 1.0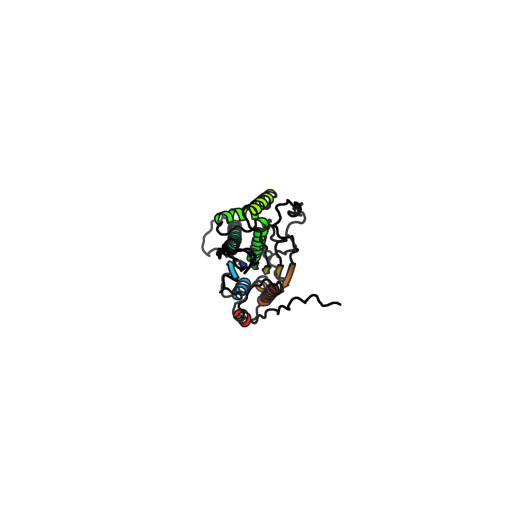0 89.19 285 LEU A C 1
ATOM 2242 O O . LEU A 1 285 ? 10.881 -4.078 -8.127 1.00 89.19 285 LEU A O 1
ATOM 2246 N N . GLY A 1 286 ? 10.896 -1.966 -8.878 1.00 84.94 286 GLY A N 1
ATOM 2247 C CA . GLY A 1 286 ? 9.444 -1.874 -8.970 1.00 84.94 286 GLY A CA 1
ATOM 2248 C C . GLY A 1 286 ? 8.872 -2.180 -10.340 1.00 84.94 286 GLY A C 1
ATOM 2249 O O . GLY A 1 286 ? 7.656 -2.258 -10.464 1.00 84.94 286 GLY A O 1
ATOM 2250 N N . GLY A 1 287 ? 9.699 -2.385 -11.364 1.00 85.25 287 GLY A N 1
ATOM 2251 C CA . GLY A 1 287 ? 9.250 -2.567 -12.742 1.00 85.25 287 GLY A CA 1
ATOM 2252 C C . GLY A 1 287 ? 8.982 -1.261 -13.487 1.00 85.25 287 GLY A C 1
ATOM 2253 O O . GLY A 1 287 ? 9.338 -0.176 -13.035 1.00 85.25 287 GLY A O 1
ATOM 2254 N N . GLY A 1 288 ? 8.397 -1.384 -14.680 1.00 80.50 288 GLY A N 1
ATOM 2255 C CA . GLY A 1 288 ? 8.187 -0.263 -15.608 1.00 80.50 288 GLY A CA 1
ATOM 2256 C C . GLY A 1 288 ? 9.356 0.022 -16.562 1.00 80.50 288 GLY A C 1
ATOM 2257 O O . GLY A 1 288 ? 9.176 0.736 -17.542 1.00 80.50 288 GLY A O 1
ATOM 2258 N N . ALA A 1 289 ? 10.540 -0.560 -16.335 1.00 78.44 289 ALA A N 1
ATOM 2259 C CA . ALA A 1 289 ? 11.702 -0.394 -17.221 1.00 78.44 289 ALA A CA 1
ATOM 2260 C C . ALA A 1 289 ? 11.823 -1.479 -18.310 1.00 78.44 289 ALA A C 1
ATOM 2262 O O . ALA A 1 289 ? 12.485 -1.273 -19.326 1.00 78.44 289 ALA A O 1
ATOM 2263 N N . VAL A 1 290 ? 11.190 -2.639 -18.105 1.00 80.19 290 VAL A N 1
ATOM 2264 C CA . VAL A 1 290 ? 11.316 -3.819 -18.970 1.00 80.19 290 VAL A CA 1
ATOM 2265 C C . VAL A 1 290 ? 9.942 -4.240 -19.479 1.00 80.19 290 VAL A C 1
ATOM 2267 O O . VAL A 1 290 ? 8.977 -4.285 -18.716 1.00 80.19 290 VAL A O 1
ATOM 2270 N N . LYS A 1 291 ? 9.856 -4.569 -20.774 1.00 83.06 291 LYS A N 1
ATOM 2271 C CA . LYS A 1 291 ? 8.605 -4.994 -21.410 1.00 83.06 291 LYS A CA 1
ATOM 2272 C C . LYS A 1 291 ? 8.109 -6.342 -20.878 1.00 83.06 291 LYS A C 1
ATOM 2274 O O . LYS A 1 291 ? 8.900 -7.248 -20.630 1.00 83.06 291 LYS A O 1
ATOM 2279 N N . ASN A 1 292 ? 6.791 -6.510 -20.810 1.00 81.44 292 ASN A N 1
ATOM 2280 C CA . ASN A 1 292 ? 6.102 -7.661 -20.216 1.00 81.44 292 ASN A CA 1
ATOM 2281 C C . ASN A 1 292 ? 6.483 -9.011 -20.838 1.00 81.44 292 ASN A C 1
ATOM 2283 O O . ASN A 1 292 ? 6.482 -10.022 -20.144 1.00 81.44 292 ASN A O 1
ATOM 2287 N N . TYR A 1 293 ? 6.808 -9.042 -22.134 1.00 80.69 293 TYR A N 1
ATOM 2288 C CA . TYR A 1 293 ? 7.186 -10.281 -22.823 1.00 80.69 293 TYR A CA 1
ATOM 2289 C C . TYR A 1 293 ? 8.613 -10.751 -22.496 1.00 80.69 293 TYR A C 1
ATOM 2291 O O . TYR A 1 293 ? 8.993 -11.866 -22.856 1.00 80.69 293 TYR A O 1
ATOM 2299 N N . VAL A 1 294 ? 9.427 -9.918 -21.841 1.00 83.69 294 VAL A N 1
ATOM 2300 C CA . VAL A 1 294 ? 10.786 -10.287 -21.440 1.00 83.69 294 VAL A CA 1
ATOM 2301 C C . VAL A 1 294 ? 10.708 -11.142 -20.177 1.00 83.69 294 VAL A C 1
ATOM 2303 O O . VAL A 1 294 ? 10.408 -10.663 -19.085 1.00 83.69 294 VAL A O 1
ATOM 2306 N N . GLN A 1 295 ? 11.000 -12.434 -20.324 1.00 74.69 295 GLN A N 1
ATOM 2307 C CA . GLN A 1 295 ? 10.892 -13.404 -19.228 1.00 74.69 295 GLN A CA 1
ATOM 2308 C C . GLN A 1 295 ? 11.906 -13.156 -18.100 1.00 74.69 295 GLN A C 1
ATOM 2310 O O . GLN A 1 295 ? 11.594 -13.342 -16.919 1.00 74.69 295 GLN A O 1
ATOM 2315 N N . SER A 1 296 ? 13.121 -12.732 -18.450 1.00 83.50 296 SER A N 1
ATOM 2316 C CA . SER A 1 296 ? 14.206 -12.470 -17.502 1.00 83.50 296 SER A CA 1
ATOM 2317 C C . SER A 1 296 ? 14.314 -10.975 -17.245 1.00 83.50 296 SER A C 1
ATOM 2319 O O . SER A 1 296 ? 14.864 -10.242 -18.060 1.00 83.50 296 SER A O 1
ATOM 2321 N N . SER A 1 297 ? 13.780 -10.535 -16.110 1.00 86.62 297 SER A N 1
ATOM 2322 C CA . SER A 1 297 ? 13.809 -9.136 -15.690 1.00 86.62 297 SER A CA 1
ATOM 2323 C C . SER A 1 297 ? 14.229 -9.049 -14.221 1.00 86.62 297 SER A C 1
ATOM 2325 O O . SER A 1 297 ? 13.721 -9.844 -13.417 1.00 86.62 297 SER A O 1
ATOM 2327 N N . PRO A 1 298 ? 15.129 -8.117 -13.852 1.00 88.56 298 PRO A N 1
ATOM 2328 C CA . PRO A 1 298 ? 15.640 -7.999 -12.484 1.00 88.56 298 PRO A CA 1
ATOM 2329 C C . PRO A 1 298 ? 14.523 -7.754 -11.462 1.00 88.56 298 PRO A C 1
ATOM 2331 O O . PRO A 1 298 ? 14.561 -8.329 -10.375 1.00 88.56 298 PRO A O 1
ATOM 2334 N N . ASN A 1 299 ? 13.450 -7.057 -11.855 1.00 89.69 299 ASN A N 1
ATOM 2335 C CA . ASN A 1 299 ? 12.293 -6.785 -10.991 1.00 89.69 299 ASN A CA 1
ATOM 2336 C C . ASN A 1 299 ? 11.538 -8.032 -10.522 1.00 89.69 299 ASN A C 1
ATOM 2338 O O . ASN A 1 299 ? 10.792 -7.959 -9.546 1.00 89.69 299 ASN A O 1
ATOM 2342 N N . ARG A 1 300 ? 11.747 -9.196 -11.148 1.00 93.12 300 ARG A N 1
ATOM 2343 C CA . ARG A 1 300 ? 11.139 -10.450 -10.686 1.00 93.12 300 ARG A CA 1
ATOM 2344 C C . ARG A 1 300 ? 11.697 -10.899 -9.337 1.00 93.12 300 ARG A C 1
ATOM 2346 O O . ARG A 1 300 ? 10.957 -11.504 -8.569 1.00 93.12 300 ARG A O 1
ATOM 2353 N N . ILE A 1 301 ? 12.957 -10.597 -9.029 1.00 94.69 301 ILE A N 1
ATOM 2354 C CA . ILE A 1 301 ? 13.600 -11.010 -7.774 1.00 94.69 301 ILE A CA 1
ATOM 2355 C C . ILE A 1 301 ? 12.914 -10.353 -6.557 1.00 94.69 301 ILE A C 1
ATOM 2357 O O . ILE A 1 301 ? 12.390 -11.091 -5.718 1.00 94.69 301 ILE A O 1
ATOM 2361 N N . PRO A 1 302 ? 12.816 -9.011 -6.461 1.00 96.06 302 PRO A N 1
ATOM 2362 C CA . PRO A 1 302 ? 12.133 -8.358 -5.343 1.00 96.06 302 PRO A CA 1
ATOM 2363 C C . PRO A 1 302 ? 10.615 -8.605 -5.330 1.00 96.06 302 PRO A C 1
ATOM 2365 O O . PRO A 1 302 ? 10.000 -8.564 -4.265 1.00 96.06 302 PRO A O 1
ATOM 2368 N N . LEU A 1 303 ? 9.987 -8.899 -6.477 1.00 95.88 303 LEU A N 1
ATOM 2369 C CA . LEU A 1 303 ? 8.584 -9.332 -6.535 1.00 95.88 303 LEU A CA 1
ATOM 2370 C C . LEU A 1 303 ? 8.377 -10.679 -5.835 1.00 95.88 303 LEU A C 1
ATOM 2372 O O . LEU A 1 303 ? 7.510 -10.808 -4.972 1.00 95.88 303 LEU A O 1
ATOM 2376 N N . VAL A 1 304 ? 9.175 -11.684 -6.205 1.00 96.31 304 VAL A N 1
ATOM 2377 C CA . VAL A 1 304 ? 9.083 -13.036 -5.638 1.00 96.31 304 VAL A CA 1
ATOM 2378 C C . VAL A 1 304 ? 9.462 -13.031 -4.160 1.00 96.31 304 VAL A C 1
ATOM 2380 O O . VAL A 1 304 ? 8.808 -13.714 -3.373 1.00 96.31 304 VAL A O 1
ATOM 2383 N N . TRP A 1 305 ? 10.461 -12.234 -3.769 1.00 97.69 305 TRP A N 1
ATOM 2384 C CA . TRP A 1 305 ? 10.796 -12.030 -2.361 1.00 97.69 305 TRP A CA 1
ATOM 2385 C C . TRP A 1 305 ? 9.591 -11.506 -1.572 1.00 97.69 305 TRP A C 1
ATOM 2387 O O . TRP A 1 305 ? 9.194 -12.139 -0.598 1.00 97.69 305 TRP A O 1
ATOM 2397 N N . LEU A 1 306 ? 8.933 -10.433 -2.025 1.00 98.00 306 LEU A N 1
ATOM 2398 C CA . LEU A 1 306 ? 7.804 -9.880 -1.274 1.00 98.00 306 LEU A CA 1
ATOM 2399 C C . LEU A 1 306 ? 6.607 -10.847 -1.218 1.00 98.00 306 LEU A C 1
ATOM 2401 O O . LEU A 1 306 ? 5.972 -10.972 -0.174 1.00 98.00 306 LEU A O 1
ATOM 2405 N N . ILE A 1 307 ? 6.322 -11.586 -2.299 1.00 97.88 307 ILE A N 1
ATOM 2406 C CA . ILE A 1 307 ? 5.288 -12.640 -2.300 1.00 97.88 307 ILE A CA 1
ATOM 2407 C C . ILE A 1 307 ? 5.618 -13.730 -1.273 1.00 97.88 307 ILE A C 1
ATOM 2409 O O . ILE A 1 307 ? 4.737 -14.177 -0.538 1.00 97.88 307 ILE A O 1
ATOM 2413 N N . ARG A 1 308 ? 6.885 -14.150 -1.192 1.00 97.25 308 ARG A N 1
ATOM 2414 C CA . ARG A 1 308 ? 7.343 -15.115 -0.188 1.00 97.25 308 ARG A CA 1
ATOM 2415 C C . ARG A 1 308 ? 7.107 -14.582 1.225 1.00 97.25 308 ARG A C 1
ATOM 2417 O O . ARG A 1 308 ? 6.551 -15.314 2.042 1.00 97.25 308 ARG A O 1
ATOM 2424 N N . GLU A 1 309 ? 7.461 -13.328 1.495 1.00 97.94 309 GLU A N 1
ATOM 2425 C CA . GLU A 1 309 ? 7.248 -12.702 2.805 1.00 97.94 309 GLU A CA 1
ATOM 2426 C C . GLU A 1 309 ? 5.762 -12.616 3.178 1.00 97.94 309 GLU A C 1
ATOM 2428 O O . GLU A 1 309 ? 5.395 -12.902 4.315 1.00 97.94 309 GLU A O 1
ATOM 2433 N N . VAL A 1 310 ? 4.881 -12.330 2.214 1.00 97.69 310 VAL A N 1
ATOM 2434 C CA . VAL A 1 310 ? 3.421 -12.347 2.417 1.00 97.69 310 VAL A CA 1
ATOM 2435 C C . VAL A 1 310 ? 2.920 -13.716 2.892 1.00 97.69 310 VAL A C 1
ATOM 2437 O O . VAL A 1 310 ? 2.039 -13.787 3.759 1.00 97.69 310 VAL A O 1
ATOM 2440 N N . VAL A 1 311 ? 3.464 -14.804 2.338 1.00 96.75 311 VAL A N 1
ATOM 2441 C CA . VAL A 1 311 ? 3.095 -16.173 2.730 1.00 96.75 311 VAL A CA 1
ATOM 2442 C C . VAL A 1 311 ? 3.671 -16.519 4.101 1.00 96.75 311 VAL A C 1
ATOM 2444 O O . VAL A 1 311 ? 2.927 -16.969 4.972 1.00 96.75 311 VAL A O 1
ATOM 2447 N N . LEU A 1 312 ? 4.962 -16.258 4.324 1.00 95.88 312 LEU A N 1
ATOM 2448 C CA . LEU A 1 312 ? 5.638 -16.556 5.592 1.00 95.88 312 LEU A CA 1
ATOM 2449 C C . LEU A 1 312 ? 5.052 -15.778 6.771 1.00 95.88 312 LEU A C 1
ATOM 2451 O O . LEU A 1 312 ? 4.951 -16.311 7.874 1.00 95.88 312 LEU A O 1
ATOM 2455 N N . ALA A 1 313 ? 4.577 -14.559 6.526 1.00 95.62 313 ALA A N 1
ATOM 2456 C CA . ALA A 1 313 ? 3.883 -13.742 7.511 1.00 95.62 313 ALA A CA 1
ATOM 2457 C C . ALA A 1 313 ? 2.468 -14.245 7.854 1.00 95.62 313 ALA A C 1
ATOM 2459 O O . ALA A 1 313 ? 1.783 -13.592 8.644 1.00 95.62 313 ALA A O 1
ATOM 2460 N N . ASN A 1 314 ? 1.993 -15.353 7.269 1.00 95.38 314 ASN A N 1
ATOM 2461 C CA . ASN A 1 314 ? 0.668 -15.937 7.500 1.00 95.38 314 ASN A CA 1
ATOM 2462 C C . ASN A 1 314 ? -0.486 -14.918 7.360 1.00 95.38 314 ASN A C 1
ATOM 2464 O O . ASN A 1 314 ? -1.433 -14.866 8.156 1.00 95.38 314 ASN A O 1
ATOM 2468 N N . THR A 1 315 ? -0.395 -14.065 6.336 1.00 95.69 315 THR A N 1
ATOM 2469 C CA . THR A 1 315 ? -1.423 -13.053 6.027 1.00 95.69 315 THR A CA 1
ATOM 2470 C C . THR A 1 315 ? -2.755 -13.697 5.639 1.00 95.69 315 THR A C 1
ATOM 2472 O O . THR A 1 315 ? -3.829 -13.163 5.916 1.00 95.69 315 THR A O 1
ATOM 2475 N N . GLY A 1 316 ? -2.693 -14.893 5.046 1.00 95.44 316 GLY A N 1
ATOM 2476 C CA . GLY A 1 316 ? -3.841 -15.590 4.477 1.00 95.44 316 GLY A CA 1
ATOM 2477 C C . GLY A 1 316 ? -4.261 -15.049 3.110 1.00 95.44 316 GLY A C 1
ATOM 2478 O O . GLY A 1 316 ? -5.315 -15.457 2.624 1.00 95.44 316 GLY A O 1
ATOM 2479 N N . ILE A 1 317 ? -3.476 -14.150 2.497 1.00 97.31 317 ILE A N 1
ATOM 2480 C CA . ILE A 1 317 ? -3.710 -13.685 1.125 1.00 97.31 317 ILE A CA 1
ATOM 2481 C C . ILE A 1 317 ? -3.779 -14.894 0.188 1.00 97.31 317 ILE A C 1
ATOM 2483 O O . ILE A 1 317 ? -2.901 -15.756 0.179 1.00 97.31 317 ILE A O 1
ATOM 2487 N N . GLN A 1 318 ? -4.848 -14.947 -0.598 1.00 96.75 318 GLN A N 1
ATOM 2488 C CA . GLN A 1 318 ? -5.107 -16.000 -1.564 1.00 96.75 318 GLN A CA 1
ATOM 2489 C C . GLN A 1 318 ? -4.587 -15.584 -2.938 1.00 96.75 318 GLN A C 1
ATOM 2491 O O . GLN A 1 318 ? -4.977 -14.546 -3.484 1.00 96.75 318 GLN A O 1
ATOM 2496 N N . PHE A 1 319 ? -3.739 -16.428 -3.516 1.00 97.12 319 PHE A N 1
ATOM 2497 C CA . PHE A 1 319 ? -3.192 -16.231 -4.851 1.00 97.12 319 PHE A CA 1
ATOM 2498 C C . PHE A 1 319 ? -3.893 -17.123 -5.882 1.00 97.12 319 PHE A C 1
ATOM 2500 O O . PHE A 1 319 ? -4.365 -18.218 -5.577 1.00 97.12 319 PHE A O 1
ATOM 2507 N N . ASN A 1 320 ? -3.952 -16.651 -7.124 1.00 96.88 320 ASN A N 1
ATOM 2508 C CA . ASN A 1 320 ? -4.313 -17.435 -8.290 1.00 96.88 320 ASN A CA 1
ATOM 2509 C C . ASN A 1 320 ? -3.124 -18.330 -8.666 1.00 96.88 320 ASN A C 1
ATOM 2511 O O . ASN A 1 320 ? -2.140 -17.862 -9.240 1.00 96.88 320 ASN A O 1
ATOM 2515 N N . GLN A 1 321 ? -3.238 -19.621 -8.350 1.00 94.94 321 GLN A N 1
ATOM 2516 C CA . GLN A 1 321 ? -2.168 -20.591 -8.579 1.00 94.94 321 GLN A CA 1
ATOM 2517 C C . GLN A 1 321 ? -1.781 -20.705 -10.059 1.00 94.94 321 GLN A C 1
ATOM 2519 O O . GLN A 1 321 ? -0.598 -20.722 -10.370 1.00 94.94 321 GLN A O 1
ATOM 2524 N N . ALA A 1 322 ? -2.752 -20.686 -10.979 1.00 95.44 322 ALA A N 1
ATOM 2525 C CA . ALA A 1 322 ? -2.469 -20.777 -12.411 1.00 95.44 322 ALA A CA 1
ATOM 2526 C C . ALA A 1 322 ? -1.657 -19.572 -12.920 1.00 95.44 322 ALA A C 1
ATOM 2528 O O . ALA A 1 322 ? -0.782 -19.732 -13.769 1.00 95.44 322 ALA A O 1
ATOM 2529 N N . ALA A 1 323 ? -1.915 -18.375 -12.382 1.00 95.25 323 ALA A N 1
ATOM 2530 C CA . ALA A 1 323 ? -1.147 -17.177 -12.721 1.00 95.25 323 ALA A CA 1
ATOM 2531 C C . ALA A 1 323 ? 0.288 -17.235 -12.169 1.00 95.25 323 ALA A C 1
ATOM 2533 O O . ALA A 1 323 ? 1.224 -16.840 -12.858 1.00 95.25 323 ALA A O 1
ATOM 2534 N N . LEU A 1 324 ? 0.472 -17.758 -10.951 1.00 95.56 324 LEU A N 1
ATOM 2535 C CA . LEU A 1 324 ? 1.802 -17.979 -10.378 1.00 95.56 324 LEU A CA 1
ATOM 2536 C C . LEU A 1 324 ? 2.597 -19.031 -11.163 1.00 95.56 324 LEU A C 1
ATOM 2538 O O . LEU A 1 324 ? 3.772 -18.813 -11.454 1.00 95.56 324 LEU A O 1
ATOM 2542 N N . ASP A 1 325 ? 1.953 -20.140 -11.536 1.00 94.62 325 ASP A N 1
ATOM 2543 C CA . ASP A 1 325 ? 2.574 -21.232 -12.289 1.00 94.62 325 ASP A CA 1
ATOM 2544 C C . ASP A 1 325 ? 3.011 -20.775 -13.686 1.00 94.62 325 ASP A C 1
ATOM 2546 O O . ASP A 1 325 ? 4.116 -21.105 -14.120 1.00 94.62 325 ASP A O 1
ATOM 2550 N N . ALA A 1 326 ? 2.187 -19.964 -14.362 1.00 92.25 326 ALA A N 1
ATOM 2551 C CA . ALA A 1 326 ? 2.512 -19.377 -15.663 1.00 92.25 326 ALA A CA 1
ATOM 2552 C C . ALA A 1 326 ? 3.785 -18.509 -15.619 1.00 92.25 326 ALA A C 1
ATOM 2554 O O . ALA A 1 326 ? 4.579 -18.533 -16.559 1.00 92.25 326 ALA A O 1
ATOM 2555 N N . ASP A 1 327 ? 4.017 -17.816 -14.501 1.00 90.50 327 ASP A N 1
ATOM 2556 C CA . ASP A 1 327 ? 5.200 -16.981 -14.271 1.00 90.50 327 ASP A CA 1
ATOM 2557 C C . ASP A 1 327 ? 6.333 -17.722 -13.529 1.00 90.50 327 ASP A C 1
ATOM 2559 O O . ASP A 1 327 ? 7.360 -17.122 -13.186 1.00 90.50 327 ASP A O 1
ATOM 2563 N N . GLY A 1 328 ? 6.184 -19.031 -13.292 1.00 92.75 328 GLY A N 1
ATOM 2564 C CA . GLY A 1 328 ? 7.185 -19.887 -12.651 1.00 92.75 328 GLY A CA 1
ATOM 2565 C C . GLY A 1 328 ? 7.450 -19.565 -11.176 1.00 92.75 328 GLY A C 1
ATOM 2566 O O . GLY A 1 328 ? 8.546 -19.837 -10.682 1.00 92.75 328 GLY A O 1
ATOM 2567 N N . ILE A 1 329 ? 6.487 -18.968 -10.471 1.00 93.88 329 ILE A N 1
ATOM 2568 C CA . ILE A 1 329 ? 6.612 -18.574 -9.063 1.00 93.88 329 ILE A CA 1
ATOM 2569 C C . ILE A 1 329 ? 6.098 -19.704 -8.169 1.00 93.88 329 ILE A C 1
ATOM 2571 O O . ILE A 1 329 ? 4.924 -20.061 -8.204 1.00 93.88 329 ILE A O 1
ATOM 2575 N N . ARG A 1 330 ? 6.973 -20.245 -7.313 1.00 93.19 330 ARG A N 1
ATOM 2576 C CA . ARG A 1 330 ? 6.613 -21.270 -6.322 1.00 93.19 330 ARG A CA 1
ATOM 2577 C C . ARG A 1 330 ? 6.485 -20.644 -4.940 1.00 93.19 330 ARG A C 1
ATOM 2579 O O . ARG A 1 330 ? 7.444 -20.058 -4.440 1.00 93.19 330 ARG A O 1
ATOM 2586 N N . LEU A 1 331 ? 5.314 -20.788 -4.323 1.00 92.44 331 LEU A N 1
ATOM 2587 C CA . LEU A 1 331 ? 5.086 -20.325 -2.955 1.00 92.44 331 LEU A CA 1
ATOM 2588 C C . LEU A 1 331 ? 5.824 -21.224 -1.947 1.00 92.44 331 LEU A C 1
ATOM 2590 O O . LEU A 1 331 ? 5.949 -22.430 -2.184 1.00 92.44 331 LEU A O 1
ATOM 2594 N N . PRO A 1 332 ? 6.319 -20.670 -0.825 1.00 89.88 332 PRO A N 1
ATOM 2595 C CA . PRO A 1 332 ? 6.936 -21.476 0.220 1.00 89.88 332 PRO A CA 1
ATOM 2596 C C . PRO A 1 332 ? 5.898 -22.402 0.870 1.00 89.88 332 PRO A C 1
ATOM 2598 O O . PRO A 1 332 ? 4.746 -22.020 1.081 1.00 89.88 332 PRO A O 1
ATOM 2601 N N . VAL A 1 333 ? 6.317 -23.620 1.221 1.00 79.62 333 VAL A N 1
ATOM 2602 C CA . VAL A 1 333 ? 5.492 -24.538 2.014 1.00 79.62 333 VAL A CA 1
ATOM 2603 C C . VAL A 1 333 ? 5.498 -24.047 3.458 1.00 79.62 333 VAL A C 1
ATOM 2605 O O . VAL A 1 333 ? 6.552 -23.989 4.093 1.00 79.62 333 VAL A O 1
ATOM 2608 N N . MET A 1 334 ? 4.327 -23.692 3.983 1.00 66.19 334 MET A N 1
ATOM 2609 C CA . MET A 1 334 ? 4.173 -23.401 5.406 1.00 66.19 334 MET A CA 1
ATOM 2610 C C . MET A 1 334 ? 4.275 -24.721 6.168 1.00 66.19 334 MET A C 1
ATOM 2612 O O . MET A 1 334 ? 3.366 -25.549 6.101 1.00 66.19 334 MET A O 1
ATOM 2616 N N . ASN A 1 335 ? 5.381 -24.940 6.880 1.00 53.38 335 ASN A N 1
ATOM 2617 C CA . ASN A 1 335 ? 5.419 -26.023 7.855 1.00 53.38 335 ASN A CA 1
ATOM 2618 C C . ASN A 1 335 ? 4.378 -25.715 8.942 1.00 53.38 335 ASN A C 1
ATOM 2620 O O . ASN A 1 335 ? 4.292 -24.558 9.372 1.00 5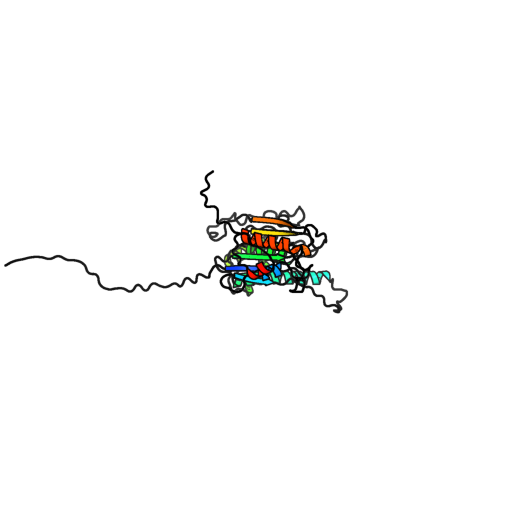3.38 335 ASN A O 1
ATOM 2624 N N . PRO A 1 336 ? 3.587 -26.703 9.400 1.00 51.4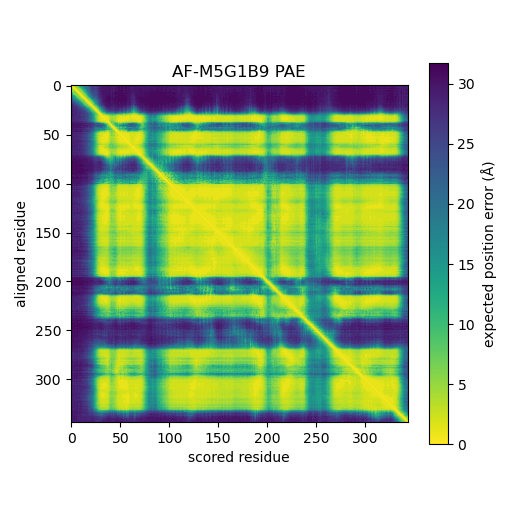1 336 PRO A N 1
ATOM 2625 C CA . PRO A 1 336 ? 2.736 -26.496 10.562 1.00 51.41 336 PRO A CA 1
ATOM 2626 C C . PRO A 1 336 ? 3.604 -25.998 11.729 1.00 51.41 336 PRO A C 1
ATOM 2628 O O . PRO A 1 336 ? 4.784 -26.368 11.799 1.00 51.41 336 PRO A O 1
ATOM 2631 N N . PRO A 1 337 ? 3.062 -25.150 12.628 1.00 49.88 337 PRO A N 1
ATOM 2632 C CA . PRO A 1 337 ? 3.791 -24.727 13.814 1.00 49.88 337 PRO A CA 1
ATOM 2633 C C . PRO A 1 337 ? 4.374 -25.967 14.480 1.00 49.88 337 PRO A C 1
ATOM 2635 O O . PRO A 1 337 ? 3.645 -26.943 14.669 1.00 49.88 337 PRO A O 1
ATOM 2638 N N . LYS A 1 338 ? 5.680 -25.951 14.777 1.00 47.12 338 LYS A N 1
ATOM 2639 C CA . LYS A 1 338 ? 6.283 -27.018 15.571 1.00 47.12 338 LYS A CA 1
ATOM 2640 C C . LYS A 1 338 ? 5.461 -27.109 16.850 1.00 47.12 338 LYS A C 1
ATOM 2642 O O . LYS A 1 338 ? 5.414 -26.159 17.629 1.00 47.12 338 LYS A O 1
ATOM 2647 N N . ASP A 1 339 ? 4.742 -28.215 16.992 1.00 44.81 339 ASP A N 1
ATOM 2648 C CA . ASP A 1 339 ? 4.155 -28.643 18.248 1.00 44.81 339 ASP A CA 1
ATOM 2649 C C . ASP A 1 339 ? 5.273 -28.492 19.291 1.00 44.81 339 ASP A C 1
ATOM 2651 O O . ASP A 1 339 ? 6.373 -29.006 19.100 1.00 44.81 339 ASP A O 1
ATOM 2655 N N . GLY A 1 340 ? 5.032 -27.682 20.324 1.00 46.09 340 GLY A N 1
ATOM 2656 C CA . GLY A 1 340 ? 6.004 -27.336 21.363 1.00 46.09 340 GLY A CA 1
ATOM 2657 C C . GLY A 1 340 ? 6.399 -28.509 22.268 1.00 46.09 340 GLY A C 1
ATOM 2658 O O . GLY A 1 340 ? 6.568 -28.307 23.466 1.00 46.09 340 GLY A O 1
ATOM 2659 N N . ARG A 1 341 ? 6.515 -29.726 21.729 1.00 41.19 341 ARG A N 1
ATOM 2660 C CA . ARG A 1 341 ? 6.969 -30.946 22.405 1.00 41.19 341 ARG A CA 1
ATOM 2661 C C . ARG A 1 341 ? 8.345 -31.423 21.952 1.00 41.19 341 ARG A C 1
ATOM 2663 O O . ARG A 1 341 ? 8.679 -32.584 22.167 1.00 41.19 341 ARG A O 1
ATOM 2670 N N . ASP A 1 342 ? 9.179 -30.531 21.434 1.00 41.03 342 ASP A N 1
ATOM 2671 C CA . ASP A 1 342 ? 10.613 -30.800 21.354 1.00 41.03 342 ASP A CA 1
ATOM 2672 C C . ASP A 1 342 ? 11.282 -30.295 22.640 1.00 41.03 342 ASP A C 1
ATOM 2674 O O . ASP A 1 342 ? 11.800 -29.182 22.711 1.00 41.03 342 ASP A O 1
ATOM 2678 N N . ASN A 1 343 ? 11.223 -31.136 23.677 1.00 36.75 343 ASN A N 1
ATOM 2679 C CA . ASN A 1 343 ? 12.161 -31.092 24.795 1.00 36.75 343 ASN A CA 1
ATOM 2680 C C . ASN A 1 343 ? 13.560 -31.423 24.261 1.00 36.75 343 ASN A C 1
ATOM 2682 O O . ASN A 1 343 ? 13.792 -32.571 23.876 1.00 36.75 343 ASN A O 1
ATOM 2686 N N . TRP A 1 344 ? 14.475 -30.456 24.311 1.00 40.00 344 TRP A N 1
ATOM 2687 C CA . TRP A 1 344 ? 15.914 -30.695 24.427 1.00 40.00 344 TRP A CA 1
ATOM 2688 C C . TRP A 1 344 ? 16.508 -29.706 25.419 1.00 40.00 344 TRP A C 1
ATOM 2690 O O . TRP A 1 344 ? 16.336 -28.485 25.197 1.00 40.00 344 TRP A O 1
#

Mean predicted aligned error: 12.94 Å

Sequence (344 aa):
MPVSMDTMRSEEPSNKTLVTNGHAQYSASARRLIVCFDGTSNLFDEANTNVVRFVSYLKKDDMDQQQVYYQTGVGTYIKPGMFMPLTVKLAELIDDGVAWDLSAHIMGGYRFLMQNWTPGSKISIFGFSRGAYTARALAGMLQKVGLLPRGNDEQIPFAYNFYANDSAEGYRMSTGFKRVFCHQVTVDFLGVWDTVASVGLFSARDLPFSTQDHHIRVFRHAVSLDEHRVKFKENLWHFATGPPDSTPAGHPSLWTTSTSLDRCAPTPFATDSEEVWFSGGHGDLGGGAVKNYVQSSPNRIPLVWLIREVVLANTGIQFNQAALDADGIRLPVMNPPKDGRDNW

Secondary structure (DSSP, 8-state):
-------------------------------EEEEEEPPTT--SSSS-BHHHHHHHHB--S-TTTEEEEEEPPP-----TT----TTS-HHHHHHHHHHHHHHHHHHHHHHHHHHH--TTPEEEEEEETHHHHHHHHHHHHHHHH-BPPTT-GGGHHHHHHHHH--SHHHHHHHHHHHHHH-B---EEEEEEES-B-SS-TT---PPTTSS--SSBSEEEEEEESS---GGG-B--SS---S-TT---TT---TTS---TT-TTSPPP---EEEEEEESS-HHHHHBSSS-TT-S--TTHHHHHHHHHHHHHTT--PPB-HHHHHHTTPPPPP-PPP--S----

Solvent-accessible surface area (backbone atoms only — not comparable to full-atom values): 20288 Å² total; per-residue (Å²): 138,83,90,88,79,91,83,90,82,82,91,85,83,76,92,72,83,77,82,73,82,78,74,77,75,78,71,63,63,55,27,39,41,37,40,36,25,28,27,62,65,44,62,96,56,69,28,44,32,40,54,58,53,52,57,65,28,41,50,75,88,47,73,68,51,28,41,80,47,79,43,76,18,60,60,91,74,75,65,91,83,71,86,70,66,94,79,63,60,67,65,60,59,51,52,52,54,49,54,53,50,49,54,50,50,32,50,48,55,50,47,53,47,24,66,68,65,46,78,77,38,42,32,33,34,26,14,18,26,44,10,17,38,40,34,31,36,38,51,22,33,42,66,52,27,28,39,50,54,62,87,51,69,87,49,49,66,56,49,48,52,35,37,70,35,82,47,75,64,24,52,55,52,16,48,52,47,18,72,75,59,27,45,82,78,56,37,53,32,40,44,30,26,42,31,20,65,79,56,64,104,81,60,95,67,79,61,59,49,55,42,61,64,58,48,35,52,30,37,40,34,40,34,49,64,60,51,77,56,84,88,55,49,75,57,48,55,94,49,76,95,61,66,91,85,65,64,76,79,72,73,71,65,86,76,75,72,83,51,100,78,62,84,77,61,80,75,86,46,80,43,48,69,50,79,46,77,38,83,38,32,63,38,31,44,29,28,52,71,54,49,66,87,55,86,86,51,69,23,53,57,57,43,53,50,51,54,43,50,46,57,75,67,66,68,75,79,57,62,32,61,70,54,29,53,76,73,70,56,80,79,76,83,80,72,74,78,77,69,92,76,76,85,127

Foldseek 3Di:
DDDDDDDDDDDDDDDDPPPDPPPPPPPQDAEEEEEEFEAEPDDPDQKHWLSVLVVQFFDPPDLSHYHYHYDYHHYPPPDPPDDDPPPPPPVVVVQVVLVVVLLVSLLVSLLSCQARDDPNYAYAYEYAASRLLSRQLNQQLCVQQNHFHHPVSVCSVVSSVLQQDPDPVSSVVSVVNNVPGHDRAAHLYREYEQYFDSGPPPDLDRGPRSQDDQRYQEYEYEHEPPADDPRRDGDHNPDDPDPPPPPVPDPPPPPPDDDVPCPRHDDRDDYHYDYHYFYDHSCLQTMPPDGPPPLDGSNVVNSLVRQQVCVVSVSVGDTDVVSCVVSPRDHDDDDDPPPPPPDD

Organism: Dacryopinax primogenitus (strain DJM 731) (NCBI:txid1858805)

Radius of gyration: 26.55 Å; Cα contacts (8 Å, |Δi|>4): 552; chains: 1; bounding box: 86×91×81 Å

InterPro domains:
  IPR018712 T6SS, Phospholipase effector Tle1-like, catalytic domain [PF09994] (31-309)
  IPR029058 Alpha/Beta hydrolase fold [SSF53474] (15-148)